Protein AF-0000000075211374 (afdb_homodimer)

Sequence (330 aa):
MKLTTLCYLRYEDDVLMLFRDKKENDVNHGKWIGIGGKFLPDESPDECALREIQEETGLVAETLIYRGVVTFCYDEAPAEYMHVYSGTVKTRTVTACDEGTLRWVPEEEVPDLALWPGDRLFLPLALDEEAPAFSMKLVYQNDLLVQAALNGQPLKISAVQGLFAMKLTTLCYLRYEDDVLMLFRDKKENDVNHGKWIGIGGKFLPDESPDECALREIQEETGLVAETLIYRGVVTFCYDEAPAEYMHVYSGTVKTRTVTACDEGTLRWVPEEEVPDLALWPGDRLFLPLALDEEAPAFSMKLVYQNDLLVQAALNGQPLKISAVQGLFA

Secondary structure (DSSP, 8-state):
-EEEEEEEEEETTEEEEEE--S-TT-TTTT-EE-EEEEPPTT--HHHHHHHHHHHHH---EEEEEEEEEEEEEETTSPPEEEEEEEEEES------BTTBEEEEEEGGGGGGSS--TTHHHHHHHHH-TTSPPEEEEEEEETTEEEEEEETTEEE-SHHHHGGG-/-EEEEEEEEEETTEEEEEE--S-TT-TTTT-EE-EEEEPPTT--HHHHHHHHHHHHH---EEEEEEEEEEEEEETTSPPEEEEEEEEEES------BTTBEEEEEEGGGGGGSS--TTHHHHHHHHH-TTSPPEEEEEEEETTEEEEEEETTEEE-SHHHHGGG-

Nearest PDB structures (foldseek):
  6gls-assembly2_B  TM=8.247E-01  e=8.709E-13  Homo sapiens
  6glp-assembly1_A  TM=8.348E-01  e=1.183E-12  Homo sapiens
  2b06-assembly1_A-2  TM=7.970E-01  e=1.684E-10  Streptococcus pneumoniae
  1vcd-assembly1_A  TM=8.567E-01  e=1.995E-08  Thermus thermophilus HB8
  1soi-assembly1_A-2  TM=7.433E-01  e=1.281E-06  Deinococcus radiodurans

Radius of gyration: 20.28 Å; Cα contacts (8 Å, |Δi|>4): 778; chains: 2; bounding box: 48×56×47 Å

Foldseek 3Di:
DFEKEFEWEDDDQWTKWFAQDQDDPDPQHRFIGGFMTTDDPPDDNVRRRQVRCCQFWVFGFPDKDFQEWEFEAEAPDDTYIYTYIYTYGDDDHTDHGNRGDMDIGRLVCNLVTRHQLVCNVCVVSRVDPPHHHWYKYFHDYPSDTDWIAIRNHTDDCVVSVVVVD/DFEKEFEWEDDDQWTKWFAQDQDDPDPQHRFIGGFMTTDDPPDDNVRRRQVRCCQFWVFGFPDKDFQEWEFEAEAPDDTYIYTYIYTYTDDDHTDHGNRGDMDIGRLVCNLVTRHQLVCNVCVVSRVDPPHHHWYKYFHDYPSDTDWIAIRNHTDDCVVSVVVVD

Structure (mmCIF, N/CA/C/O backbone):
data_AF-0000000075211374-model_v1
#
loop_
_entity.id
_entity.type
_entity.pdbx_description
1 polymer '8-oxo-dGTP diphosphatase'
#
loop_
_atom_site.group_PD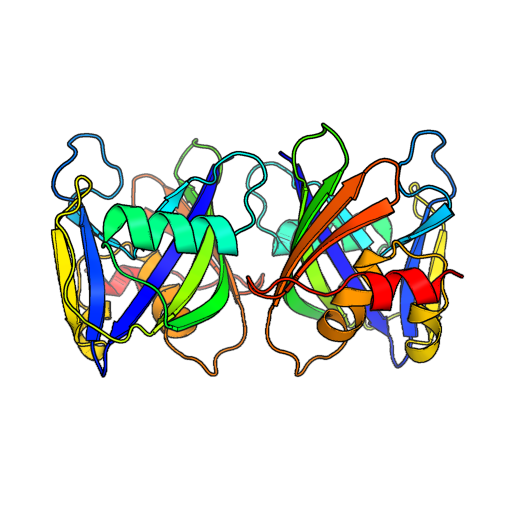B
_atom_site.id
_atom_site.type_symbol
_atom_site.label_atom_id
_atom_site.label_alt_id
_atom_site.label_comp_id
_atom_site.label_asym_id
_atom_site.label_entity_id
_atom_site.label_seq_id
_atom_site.pdbx_PDB_ins_code
_atom_site.Cartn_x
_atom_site.Cartn_y
_atom_site.Cartn_z
_atom_site.occupancy
_atom_site.B_iso_or_equiv
_atom_site.auth_seq_id
_atom_site.auth_comp_id
_atom_site.auth_asym_id
_atom_site.auth_atom_id
_atom_site.pdbx_PDB_model_num
ATOM 1 N N . MET A 1 1 ? -7.129 7.57 -11.406 1 86.38 1 MET A N 1
ATOM 2 C CA . MET A 1 1 ? -6.477 7 -10.234 1 86.38 1 MET A CA 1
ATOM 3 C C . MET A 1 1 ? -5.277 7.84 -9.812 1 86.38 1 MET A C 1
ATOM 5 O O . MET A 1 1 ? -4.539 8.344 -10.656 1 86.38 1 MET A O 1
ATOM 9 N N . LYS A 1 2 ? -5.133 8.125 -8.508 1 94.69 2 LYS A N 1
ATOM 10 C CA . LYS A 1 2 ? -4.043 8.914 -7.949 1 94.69 2 LYS A CA 1
ATOM 11 C C . LYS A 1 2 ? -3.307 8.141 -6.859 1 94.69 2 LYS A C 1
ATOM 13 O O . LYS A 1 2 ? -3.934 7.449 -6.051 1 94.69 2 LYS A O 1
ATOM 18 N N . LEU A 1 3 ? -1.986 8.242 -6.895 1 98.19 3 LEU A N 1
ATOM 19 C CA . LEU A 1 3 ? -1.146 7.723 -5.82 1 98.19 3 LEU A CA 1
ATOM 20 C C . LEU A 1 3 ? -0.567 8.859 -4.988 1 98.19 3 LEU A C 1
ATOM 22 O O . LEU A 1 3 ? 0.001 9.812 -5.535 1 98.19 3 LEU A O 1
ATOM 26 N N . THR A 1 4 ? -0.721 8.766 -3.705 1 98.62 4 THR A N 1
ATOM 27 C CA . THR A 1 4 ? -0.249 9.812 -2.812 1 98.62 4 THR A CA 1
ATOM 28 C C . THR A 1 4 ? 0.37 9.219 -1.552 1 98.62 4 THR A C 1
ATOM 30 O O . THR A 1 4 ? 0.277 8.008 -1.319 1 98.62 4 THR A O 1
ATOM 33 N N . THR A 1 5 ? 1.075 10.039 -0.846 1 98.81 5 THR A N 1
ATOM 34 C CA . THR A 1 5 ? 1.553 9.688 0.487 1 98.81 5 THR A CA 1
ATOM 35 C C . THR A 1 5 ? 1.017 10.664 1.529 1 98.81 5 THR A C 1
ATOM 37 O O . THR A 1 5 ? 0.669 11.797 1.201 1 98.81 5 THR A O 1
ATOM 40 N N . LEU A 1 6 ? 0.868 10.211 2.668 1 98.69 6 LEU A N 1
ATOM 41 C CA . LEU A 1 6 ? 0.539 10.984 3.859 1 98.69 6 LEU A CA 1
ATOM 42 C C . LEU A 1 6 ? 1.396 10.555 5.043 1 98.69 6 LEU A C 1
ATOM 44 O O . LEU A 1 6 ? 1.427 9.375 5.395 1 98.69 6 LEU A O 1
ATOM 48 N N . CYS A 1 7 ? 2.084 11.469 5.641 1 98.62 7 CYS A N 1
ATOM 49 C CA . CYS A 1 7 ? 3.012 11.148 6.723 1 98.62 7 CYS A CA 1
ATOM 50 C C . CYS A 1 7 ? 2.682 11.945 7.977 1 98.62 7 CYS A C 1
ATOM 52 O O . CYS A 1 7 ? 2.443 13.156 7.91 1 98.62 7 CYS A O 1
ATOM 54 N N . TYR A 1 8 ? 2.67 11.32 9.07 1 98.56 8 TYR A N 1
ATOM 55 C CA . TYR A 1 8 ? 2.52 11.945 10.375 1 98.56 8 TYR A CA 1
ATOM 56 C C . TYR A 1 8 ? 3.834 11.93 11.141 1 98.56 8 TYR A C 1
ATOM 58 O O . TYR A 1 8 ? 4.223 10.898 11.695 1 98.56 8 TYR A O 1
ATOM 66 N N . LEU A 1 9 ? 4.543 13.062 11.211 1 98.5 9 LEU A N 1
ATOM 67 C CA . LEU A 1 9 ? 5.855 13.195 11.828 1 98.5 9 LEU A CA 1
ATOM 68 C C . LEU A 1 9 ? 5.73 13.562 13.305 1 98.5 9 LEU A C 1
ATOM 70 O O . LEU A 1 9 ? 4.949 14.453 13.664 1 98.5 9 LEU A O 1
ATOM 74 N N . ARG A 1 10 ? 6.504 12.938 14.047 1 98.31 10 ARG A N 1
ATOM 75 C CA . ARG A 1 10 ? 6.465 13.148 15.492 1 98.31 10 ARG A CA 1
ATOM 76 C C . ARG A 1 10 ? 7.762 13.789 15.984 1 98.31 10 ARG A C 1
ATOM 78 O O . ARG A 1 10 ? 8.852 13.422 15.539 1 98.31 10 ARG A O 1
ATOM 85 N N . TYR A 1 11 ? 7.691 14.727 16.812 1 98.06 11 TYR A N 1
ATOM 86 C CA . TYR A 1 11 ? 8.734 15.281 17.672 1 98.06 11 TYR A CA 1
ATOM 87 C C . TYR A 1 11 ? 8.289 15.297 19.125 1 98.06 11 TYR A C 1
ATOM 89 O O . TYR A 1 11 ? 7.383 16.047 19.5 1 98.06 11 TYR A O 1
ATOM 97 N N . GLU A 1 12 ? 8.953 14.367 19.922 1 95.56 12 GLU A N 1
ATOM 98 C CA . GLU A 1 12 ? 8.5 14.164 21.297 1 95.56 12 GLU A CA 1
ATOM 99 C C . GLU A 1 12 ? 7.039 13.727 21.328 1 95.56 12 GLU A C 1
ATOM 101 O O . GLU A 1 12 ? 6.68 12.688 20.766 1 95.56 12 GLU A O 1
ATOM 106 N N . ASP A 1 13 ? 6.137 14.531 21.891 1 96.25 13 ASP A N 1
ATOM 107 C CA . ASP A 1 13 ? 4.75 14.102 22.016 1 96.25 13 ASP A CA 1
ATOM 108 C C . ASP A 1 13 ? 3.846 14.852 21.047 1 96.25 13 ASP A C 1
ATOM 110 O O . ASP A 1 13 ? 2.619 14.758 21.141 1 96.25 13 ASP A O 1
ATOM 114 N N . ASP A 1 14 ? 4.457 15.531 20.125 1 98.5 14 ASP A N 1
ATOM 115 C CA . ASP A 1 14 ? 3.68 16.328 19.172 1 98.5 14 ASP A CA 1
ATOM 116 C C . ASP A 1 14 ? 3.725 15.711 17.781 1 98.5 14 ASP A C 1
ATOM 118 O O . ASP A 1 14 ? 4.719 15.086 17.406 1 98.5 14 ASP A O 1
ATOM 122 N N . VAL A 1 15 ? 2.678 15.891 17.031 1 98.62 15 VAL A N 1
ATOM 123 C CA . VAL A 1 15 ? 2.566 15.453 15.648 1 98.62 15 VAL A CA 1
ATOM 124 C C . VAL A 1 15 ? 2.447 16.672 14.734 1 98.62 15 VAL A C 1
ATOM 126 O O . VAL A 1 15 ? 1.711 17.609 15.031 1 98.62 15 VAL A O 1
ATOM 129 N N . LEU A 1 16 ? 3.201 16.672 13.656 1 98.75 16 LEU A N 1
ATOM 130 C CA . LEU A 1 16 ? 3.135 17.766 12.703 1 98.75 16 LEU A CA 1
ATOM 131 C C . LEU A 1 16 ? 1.903 17.641 11.812 1 98.75 16 LEU A C 1
ATOM 133 O O . LEU A 1 16 ? 1.707 16.609 11.156 1 98.75 16 LEU A O 1
ATOM 137 N N . MET A 1 17 ? 1.046 18.641 11.812 1 98.56 17 MET A N 1
ATOM 138 C CA . MET A 1 17 ? -0.164 18.688 11 1 98.56 17 MET A CA 1
ATOM 139 C C . MET A 1 17 ? -0.145 19.891 10.055 1 98.56 17 MET A C 1
ATOM 141 O O . MET A 1 17 ? 0.485 20.906 10.352 1 98.56 17 MET A O 1
ATOM 145 N N . LEU A 1 18 ? -0.771 19.734 8.938 1 98.44 18 LEU A N 1
ATOM 146 C CA . LEU A 1 18 ? -0.893 20.781 7.922 1 98.44 18 LEU A CA 1
ATOM 147 C C . LEU A 1 18 ? -2.34 21.234 7.785 1 98.44 18 LEU A C 1
ATOM 149 O O . LEU A 1 18 ? -3.209 20.453 7.395 1 98.44 18 LEU A O 1
ATOM 153 N N . PHE A 1 19 ? -2.605 22.438 8.164 1 97.69 19 PHE A N 1
ATOM 154 C CA . PHE A 1 19 ? -3.924 23.031 7.957 1 97.69 19 PHE A CA 1
ATOM 155 C C . PHE A 1 19 ? -4.051 23.578 6.543 1 97.69 19 PHE A C 1
ATOM 157 O O . PHE A 1 19 ? -3.258 24.422 6.129 1 97.69 19 PHE A O 1
ATOM 164 N N . ARG A 1 20 ? -5.016 23.062 5.789 1 96.5 20 ARG A N 1
ATOM 165 C CA . ARG A 1 20 ? -5.203 23.484 4.406 1 96.5 20 ARG A CA 1
ATOM 166 C C . ARG A 1 20 ? -6.07 24.734 4.328 1 96.5 20 ARG A C 1
ATOM 168 O O . ARG A 1 20 ? -7.301 24.656 4.312 1 96.5 20 ARG A O 1
ATOM 175 N N . ASP A 1 21 ? -5.422 25.938 4.195 1 94.69 21 ASP A N 1
ATOM 176 C CA . ASP A 1 21 ? -6.125 27.219 4.281 1 94.69 21 ASP A CA 1
ATOM 177 C C . ASP A 1 21 ? -5.688 28.156 3.168 1 94.69 21 ASP A C 1
ATOM 179 O O . ASP A 1 21 ? -6.141 29.297 3.105 1 94.69 21 ASP A O 1
ATOM 183 N N . LYS A 1 22 ? -4.906 27.766 2.277 1 91 22 LYS A N 1
ATOM 184 C CA . LYS A 1 22 ? -4.316 28.734 1.36 1 91 22 LYS A CA 1
ATOM 185 C C . LYS A 1 22 ? -4.91 28.594 -0.04 1 91 22 LYS A C 1
ATOM 187 O O . LYS A 1 22 ? -5.074 29.594 -0.75 1 91 22 LYS A O 1
ATOM 192 N N . LYS A 1 23 ? -5.277 27.422 -0.44 1 87.25 23 LYS A N 1
ATOM 193 C CA . LYS A 1 23 ? -5.785 27.203 -1.792 1 87.25 23 LYS A CA 1
ATOM 194 C C . LYS A 1 23 ? -7.312 27.172 -1.804 1 87.25 23 LYS A C 1
ATOM 196 O O . LYS A 1 23 ? -7.926 26.469 -0.992 1 87.25 23 LYS A O 1
ATOM 201 N N . GLU A 1 24 ? -7.984 27.859 -2.729 1 82.31 24 GLU A N 1
ATOM 202 C CA . GLU A 1 24 ? -9.438 28 -2.768 1 82.31 24 GLU A CA 1
ATOM 203 C C . GLU A 1 24 ? -10.102 26.734 -3.299 1 82.31 24 GLU A C 1
ATOM 205 O O . GLU A 1 24 ? -11.172 26.344 -2.83 1 82.31 24 GLU A O 1
ATOM 210 N N . ASN A 1 25 ? -9.555 26.078 -4.223 1 85.06 25 ASN A N 1
ATOM 211 C CA . ASN A 1 25 ? -10.164 24.906 -4.816 1 85.06 25 ASN A CA 1
ATOM 212 C C . ASN A 1 25 ? -9.523 23.609 -4.301 1 85.06 25 ASN A C 1
ATOM 214 O O . ASN A 1 25 ? -9.344 22.656 -5.059 1 85.06 25 ASN A O 1
ATOM 218 N N . ASP A 1 26 ? -9.422 23.672 -2.992 1 86.94 26 ASP A N 1
ATOM 219 C CA . ASP A 1 26 ? -8.797 22.547 -2.314 1 86.94 26 ASP A CA 1
ATOM 220 C C . ASP A 1 26 ? -9.836 21.703 -1.589 1 86.94 26 ASP A C 1
ATOM 222 O O . ASP A 1 26 ? -10.508 22.172 -0.677 1 86.94 26 ASP A O 1
ATOM 226 N N . VAL A 1 27 ? -9.953 20.469 -1.943 1 85.88 27 VAL A N 1
ATOM 227 C CA . VAL A 1 27 ? -10.891 19.547 -1.314 1 85.88 27 VAL A CA 1
ATOM 228 C C . VAL A 1 27 ? -10.609 19.469 0.184 1 85.88 27 VAL A C 1
ATOM 230 O O . VAL A 1 27 ? -11.523 19.234 0.981 1 85.88 27 VAL A O 1
ATOM 233 N N . 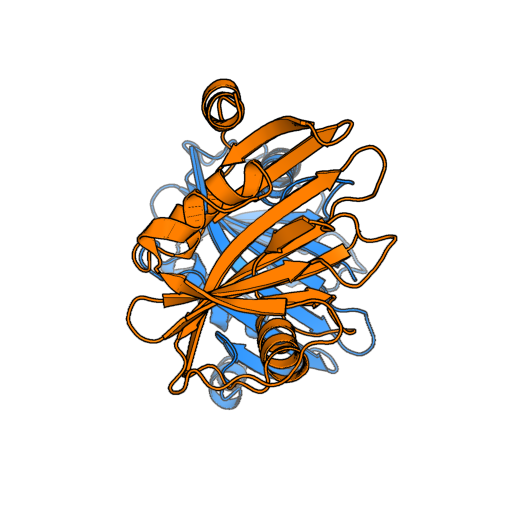ASN A 1 28 ? -9.391 19.766 0.587 1 91.19 28 ASN A N 1
ATOM 234 C CA . ASN A 1 28 ? -8.961 19.656 1.978 1 91.19 28 ASN A CA 1
ATOM 235 C C . ASN A 1 28 ? -9.055 21 2.697 1 91.19 28 ASN A C 1
ATOM 237 O O . ASN A 1 28 ? -8.641 21.125 3.852 1 91.19 28 ASN A O 1
ATOM 241 N N . HIS A 1 29 ? -9.641 22 1.966 1 92.81 29 HIS A N 1
ATOM 242 C CA . HIS A 1 29 ? -9.695 23.312 2.574 1 92.81 29 HIS A CA 1
ATOM 243 C C . HIS A 1 29 ? -10.406 23.266 3.922 1 92.81 29 HIS A C 1
ATOM 245 O O . HIS A 1 29 ? -11.484 22.672 4.043 1 92.81 29 HIS A O 1
ATOM 251 N N . GLY A 1 30 ? -9.75 23.828 4.918 1 94.25 30 GLY A N 1
ATOM 252 C CA . GLY A 1 30 ? -10.328 23.906 6.254 1 94.25 30 GLY A CA 1
ATOM 253 C C . GLY A 1 30 ? -10.109 22.656 7.074 1 94.25 30 GLY A C 1
ATOM 254 O O . GLY A 1 30 ? -10.664 22.516 8.172 1 94.25 30 GLY A O 1
ATOM 255 N N . LYS A 1 31 ? -9.344 21.766 6.594 1 95.62 31 LYS A N 1
ATOM 256 C CA . LYS A 1 31 ? -9.07 20.531 7.316 1 95.62 31 LYS A CA 1
ATOM 257 C C . LYS A 1 31 ? -7.582 20.391 7.617 1 95.62 31 LYS A C 1
ATOM 259 O O . LYS A 1 31 ? -6.746 20.969 6.93 1 95.62 31 LYS A O 1
ATOM 264 N N . TRP A 1 32 ? -7.348 19.672 8.688 1 97.56 32 TRP A N 1
ATOM 265 C CA . TRP A 1 32 ? -5.992 19.266 9.031 1 97.56 32 TRP A CA 1
ATOM 266 C C . TRP A 1 32 ? -5.66 17.906 8.438 1 97.56 32 TRP A C 1
ATOM 268 O O . TRP A 1 32 ? -6.441 16.969 8.555 1 97.56 32 TRP A O 1
ATOM 278 N N . ILE A 1 33 ? -4.547 17.828 7.816 1 97.5 33 ILE A N 1
ATOM 279 C CA . ILE A 1 33 ? -4.09 16.562 7.266 1 97.5 33 ILE A CA 1
ATOM 280 C C . ILE A 1 33 ? -2.609 16.359 7.594 1 97.5 33 ILE A C 1
ATOM 282 O O . ILE A 1 33 ? -1.964 17.266 8.141 1 97.5 33 ILE A O 1
ATOM 286 N N . GLY A 1 34 ? -2.1 15.172 7.305 1 98.12 34 GLY A N 1
ATOM 287 C CA . GLY A 1 34 ? -0.668 14.93 7.41 1 98.12 34 GLY A CA 1
ATOM 288 C C . GLY A 1 34 ? 0.125 15.555 6.281 1 98.12 34 GLY A C 1
ATOM 289 O O . GLY A 1 34 ? -0.436 16.25 5.43 1 98.12 34 GLY A O 1
ATOM 290 N N . ILE A 1 35 ? 1.426 15.344 6.324 1 98.38 35 ILE A N 1
ATOM 291 C CA . ILE A 1 35 ? 2.33 15.836 5.293 1 98.38 35 ILE A CA 1
ATOM 292 C C . ILE A 1 35 ? 2.367 14.859 4.125 1 98.38 35 ILE A C 1
ATOM 294 O O . ILE A 1 35 ? 2.512 13.648 4.324 1 98.38 35 ILE A O 1
ATOM 298 N N . GLY A 1 36 ? 2.223 15.297 3.023 1 97.94 36 GLY A N 1
ATOM 299 C CA . GLY A 1 36 ? 2.297 14.367 1.907 1 97.94 36 GLY A CA 1
ATOM 300 C C . GLY A 1 36 ? 1.926 15 0.579 1 97.94 36 GLY A C 1
ATOM 301 O O . GLY A 1 36 ? 1.85 16.219 0.468 1 97.94 36 GLY A O 1
ATOM 302 N N . GLY A 1 37 ? 1.803 14.195 -0.452 1 97.44 37 GLY A N 1
ATOM 303 C CA . GLY A 1 37 ? 1.511 14.664 -1.797 1 97.44 37 GLY A CA 1
ATOM 304 C C . GLY A 1 37 ? 1.497 13.555 -2.828 1 97.44 37 GLY A C 1
ATOM 305 O O . GLY A 1 37 ? 1.37 12.383 -2.48 1 97.44 37 GLY A O 1
ATOM 306 N N . LYS A 1 38 ? 1.584 13.992 -4.078 1 97.81 38 LYS A N 1
ATOM 307 C CA . LYS A 1 38 ? 1.428 13.062 -5.195 1 97.81 38 LYS A CA 1
ATOM 308 C C . LYS A 1 38 ? 2.77 12.461 -5.602 1 97.81 38 LYS A C 1
ATOM 310 O O . LYS A 1 38 ? 3.811 13.109 -5.48 1 97.81 38 LYS A O 1
ATOM 315 N N . PHE A 1 39 ? 2.658 11.211 -6.133 1 98.5 39 PHE A N 1
ATOM 316 C CA . PHE A 1 39 ? 3.834 10.531 -6.668 1 98.5 39 PHE A CA 1
ATOM 317 C C . PHE A 1 39 ? 4.371 11.273 -7.891 1 98.5 39 PHE A C 1
ATOM 319 O O . PHE A 1 39 ? 3.596 11.742 -8.727 1 98.5 39 PHE A O 1
ATOM 326 N N . LEU A 1 40 ? 5.699 11.391 -8.023 1 97.75 40 LEU A N 1
ATOM 327 C CA . LEU A 1 40 ? 6.34 11.57 -9.32 1 97.75 40 LEU A CA 1
ATOM 328 C C . LEU A 1 40 ? 6.5 10.227 -10.039 1 97.75 40 LEU A C 1
ATOM 330 O O . LEU A 1 40 ? 6.367 9.172 -9.422 1 97.75 40 LEU A O 1
ATOM 334 N N . PRO A 1 41 ? 6.746 10.273 -11.289 1 96.56 41 PRO A N 1
ATOM 335 C CA . PRO A 1 41 ? 6.871 9.016 -12.031 1 96.56 41 PRO A CA 1
ATOM 336 C C . PRO A 1 41 ? 7.914 8.078 -11.438 1 96.56 41 PRO A C 1
ATOM 338 O O . PRO A 1 41 ? 9.039 8.492 -11.164 1 96.56 41 PRO A O 1
ATOM 341 N N . ASP A 1 42 ? 7.551 6.812 -11.078 1 96.38 42 ASP A N 1
ATOM 342 C CA . ASP A 1 42 ? 8.383 5.672 -10.711 1 96.38 42 ASP A CA 1
ATOM 343 C C . ASP A 1 42 ? 8.938 5.824 -9.297 1 96.38 42 ASP A C 1
ATOM 345 O O . ASP A 1 42 ? 9.844 5.09 -8.898 1 96.38 42 ASP A O 1
ATOM 349 N N . GLU A 1 43 ? 8.414 6.762 -8.531 1 98.12 43 GLU A N 1
ATOM 350 C CA . GLU A 1 43 ? 8.758 6.879 -7.117 1 98.12 43 GLU A CA 1
ATOM 351 C C . GLU A 1 43 ? 8.141 5.746 -6.305 1 98.12 43 GLU A C 1
ATOM 353 O O . GLU A 1 43 ? 6.992 5.355 -6.539 1 98.12 43 GLU A O 1
ATOM 358 N N . SER A 1 44 ? 8.945 5.227 -5.438 1 98.69 44 SER A N 1
ATOM 359 C CA . SER A 1 44 ? 8.336 4.418 -4.387 1 98.69 44 SER A CA 1
ATOM 360 C C . SER A 1 44 ? 7.602 5.293 -3.373 1 98.69 44 SER A C 1
ATOM 362 O O . SER A 1 44 ? 7.836 6.5 -3.303 1 98.69 44 SER A O 1
ATOM 364 N N . PRO A 1 45 ? 6.691 4.699 -2.635 1 98.88 45 PRO A N 1
ATOM 365 C CA . PRO A 1 45 ? 6.055 5.488 -1.577 1 98.88 45 PRO A CA 1
ATOM 366 C C . PRO A 1 45 ? 7.07 6.133 -0.634 1 98.88 45 PRO A C 1
ATOM 368 O O . PRO A 1 45 ? 6.883 7.277 -0.211 1 98.88 45 PRO A O 1
ATOM 371 N N . ASP A 1 46 ? 8.133 5.434 -0.332 1 98.75 46 ASP A N 1
ATOM 372 C CA . ASP A 1 46 ? 9.172 5.984 0.526 1 98.75 46 ASP A CA 1
ATOM 373 C C . ASP A 1 46 ? 9.781 7.246 -0.083 1 98.75 46 ASP A C 1
ATOM 375 O O . ASP A 1 46 ? 9.898 8.273 0.591 1 98.75 46 ASP A O 1
ATOM 379 N N . GLU A 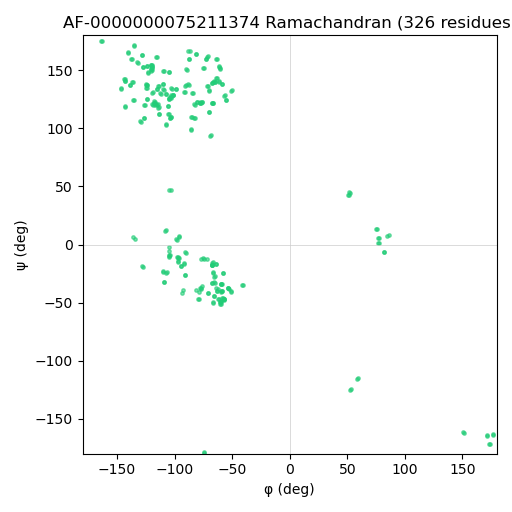1 47 ? 10.172 7.117 -1.322 1 98.69 47 GLU A N 1
ATOM 380 C CA . GLU A 1 47 ? 10.781 8.242 -2.025 1 98.69 47 GLU A CA 1
ATOM 381 C C . GLU A 1 47 ? 9.844 9.445 -2.062 1 98.69 47 GLU A C 1
ATOM 383 O O . GLU A 1 47 ? 10.266 10.578 -1.822 1 98.69 47 GLU A O 1
ATOM 388 N N . CYS A 1 48 ? 8.633 9.18 -2.389 1 98.81 48 CYS A N 1
ATOM 389 C CA . CYS A 1 48 ? 7.633 10.234 -2.436 1 98.81 48 CYS A CA 1
ATOM 390 C C . CYS A 1 48 ? 7.461 10.891 -1.069 1 98.81 48 CYS A C 1
ATOM 392 O O . CYS A 1 48 ? 7.48 12.117 -0.954 1 98.81 48 CYS A O 1
ATOM 394 N N . ALA A 1 49 ? 7.285 10.062 -0.015 1 98.81 49 ALA A N 1
ATOM 395 C CA . ALA A 1 49 ? 7.09 10.57 1.34 1 98.81 49 ALA A CA 1
ATOM 396 C C . ALA A 1 49 ? 8.258 11.453 1.765 1 98.81 49 ALA A C 1
ATOM 398 O O . ALA A 1 49 ? 8.055 12.57 2.25 1 98.81 49 ALA A O 1
ATOM 399 N N . LEU A 1 50 ? 9.406 10.953 1.52 1 98.56 50 LEU A N 1
ATOM 400 C CA . LEU A 1 50 ? 10.602 11.688 1.931 1 98.56 50 LEU A CA 1
ATOM 401 C C . LEU A 1 50 ? 10.727 13 1.162 1 98.56 50 LEU A C 1
ATOM 403 O O . LEU A 1 50 ? 11.062 14.039 1.742 1 98.56 50 LEU A O 1
ATOM 407 N N . ARG A 1 51 ? 10.508 12.953 -0.126 1 98.38 51 ARG A N 1
ATOM 408 C CA . ARG A 1 51 ? 10.57 14.172 -0.931 1 98.38 51 ARG A CA 1
ATOM 409 C C . ARG A 1 51 ? 9.547 15.195 -0.453 1 98.38 51 ARG A C 1
ATOM 411 O O . ARG A 1 51 ? 9.883 16.359 -0.246 1 98.38 51 ARG A O 1
ATOM 418 N N . GLU A 1 52 ? 8.297 14.773 -0.268 1 98.38 52 GLU A N 1
ATOM 419 C CA . GLU A 1 52 ? 7.223 15.672 0.139 1 98.38 52 GLU A CA 1
ATOM 420 C C . GLU A 1 52 ? 7.492 16.266 1.521 1 98.38 52 GLU A C 1
ATOM 422 O O . GLU A 1 52 ? 7.176 17.422 1.774 1 98.38 52 GLU A O 1
ATOM 427 N N . ILE A 1 53 ? 8.016 15.461 2.453 1 98.44 53 ILE A N 1
ATOM 428 C CA . ILE A 1 53 ? 8.367 15.945 3.781 1 98.44 53 ILE A CA 1
ATOM 429 C C . ILE A 1 53 ? 9.367 17.094 3.658 1 98.44 53 ILE A C 1
ATOM 431 O O . ILE A 1 53 ? 9.164 18.172 4.238 1 98.44 53 ILE A O 1
ATOM 435 N N . GLN A 1 54 ? 10.352 16.828 2.84 1 97.94 54 GLN A N 1
ATOM 436 C CA . GLN A 1 54 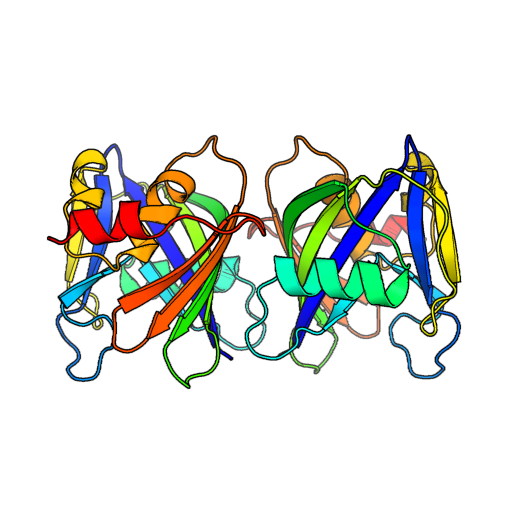? 11.367 17.859 2.668 1 97.94 54 GLN A CA 1
ATOM 437 C C . GLN A 1 54 ? 10.797 19.094 1.975 1 97.94 54 GLN A C 1
ATOM 439 O O . GLN A 1 54 ? 11.016 20.219 2.42 1 97.94 54 GLN A O 1
ATOM 444 N N . GLU A 1 55 ? 10.125 18.953 0.898 1 97.88 55 GLU A N 1
ATOM 445 C CA . GLU A 1 55 ? 9.57 20.047 0.109 1 97.88 55 GLU A CA 1
ATOM 446 C C . GLU A 1 55 ? 8.609 20.891 0.937 1 97.88 55 GLU A C 1
ATOM 448 O O . GLU A 1 55 ? 8.609 22.125 0.838 1 97.88 55 GLU A O 1
ATOM 453 N N . GLU A 1 56 ? 7.785 20.234 1.774 1 97.69 56 GLU A N 1
ATOM 454 C CA . GLU A 1 56 ? 6.691 20.938 2.439 1 97.69 56 GLU A CA 1
ATOM 455 C C . GLU A 1 56 ? 7.129 21.484 3.793 1 97.69 56 GLU A C 1
ATOM 457 O O . GLU A 1 56 ? 6.547 22.438 4.297 1 97.69 56 GLU A O 1
ATOM 462 N N . THR A 1 57 ? 8.133 20.859 4.422 1 98.25 57 THR A N 1
ATOM 463 C CA . THR A 1 57 ? 8.383 21.203 5.816 1 98.25 57 THR A CA 1
ATOM 464 C C . THR A 1 57 ? 9.844 21.578 6.031 1 98.25 57 THR A C 1
ATOM 466 O O . THR A 1 57 ? 10.203 22.156 7.059 1 98.25 57 THR A O 1
ATOM 469 N N . GLY A 1 58 ? 10.742 21.172 5.09 1 98.12 58 GLY A N 1
ATOM 470 C CA . GLY A 1 58 ? 12.172 21.359 5.266 1 98.12 58 GLY A CA 1
ATOM 471 C C . GLY A 1 58 ? 12.789 20.344 6.203 1 98.12 58 GLY A C 1
ATOM 472 O O . GLY A 1 58 ? 14 20.344 6.422 1 98.12 58 GLY A O 1
ATOM 473 N N . LEU A 1 59 ? 12.062 19.438 6.719 1 98.31 59 LEU A N 1
ATOM 474 C CA . LEU A 1 59 ? 12.547 18.453 7.695 1 98.31 59 LEU A CA 1
ATOM 475 C C . LEU A 1 59 ? 13.125 17.234 6.996 1 98.31 59 LEU A C 1
ATOM 477 O O . LEU A 1 59 ? 12.828 16.984 5.828 1 98.31 59 LEU A O 1
ATOM 481 N N . VAL A 1 60 ? 13.938 16.562 7.789 1 97.31 60 VAL A N 1
ATOM 482 C CA . VAL A 1 60 ? 14.43 15.242 7.422 1 97.31 60 VAL A CA 1
ATOM 483 C C . VAL A 1 60 ? 13.945 14.211 8.438 1 97.31 60 VAL A C 1
ATOM 485 O O . VAL A 1 60 ? 14.188 14.352 9.633 1 97.31 60 VAL A O 1
ATOM 488 N N . ALA A 1 61 ? 13.289 13.242 7.941 1 97.56 61 ALA A N 1
ATOM 489 C CA . ALA A 1 61 ? 12.797 12.203 8.852 1 97.56 61 ALA A CA 1
ATOM 490 C C . ALA A 1 61 ? 13.945 11.359 9.391 1 97.56 61 ALA A C 1
ATOM 492 O O . ALA A 1 61 ? 14.82 10.938 8.633 1 97.56 61 ALA A O 1
ATOM 493 N N . GLU A 1 62 ? 13.945 11.164 10.68 1 97 62 GLU A N 1
ATOM 494 C CA . GLU A 1 62 ? 14.875 10.234 11.312 1 97 62 GLU A CA 1
ATOM 495 C C . GLU A 1 62 ? 14.414 8.789 11.148 1 97 62 GLU A C 1
ATOM 497 O O . GLU A 1 62 ? 15.227 7.895 10.906 1 97 62 GLU A O 1
ATOM 502 N N . THR A 1 63 ? 13.219 8.57 11.398 1 96.69 63 THR A N 1
ATOM 503 C CA . THR A 1 63 ? 12.562 7.289 11.141 1 96.69 63 THR A CA 1
ATOM 504 C C . THR A 1 63 ? 11.344 7.473 10.234 1 96.69 63 THR A C 1
ATOM 506 O O . THR A 1 63 ? 10.75 8.547 10.203 1 96.69 63 THR A O 1
ATOM 509 N N . LEU A 1 64 ? 11.055 6.539 9.461 1 97.25 64 LEU A N 1
ATOM 510 C CA . LEU A 1 64 ? 9.875 6.477 8.602 1 97.25 64 LEU A CA 1
ATOM 511 C C . LEU A 1 64 ? 9.344 5.047 8.523 1 97.25 64 LEU A C 1
ATOM 513 O 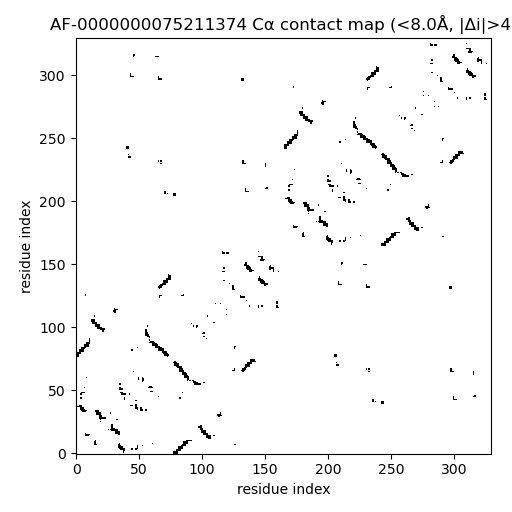O . LEU A 1 64 ? 10.055 4.141 8.086 1 97.25 64 LEU A O 1
ATOM 517 N N . ILE A 1 65 ? 8.148 4.863 8.961 1 96.75 65 ILE A N 1
ATOM 518 C CA . ILE A 1 65 ? 7.551 3.533 9.023 1 96.75 65 ILE A CA 1
ATOM 519 C C . ILE A 1 65 ? 6.328 3.473 8.117 1 96.75 65 ILE A C 1
ATOM 521 O O . ILE A 1 65 ? 5.43 4.312 8.211 1 96.75 65 ILE A O 1
ATOM 525 N N . TYR A 1 66 ? 6.324 2.586 7.191 1 98 66 TYR A N 1
ATOM 526 C CA . TYR A 1 66 ? 5.156 2.33 6.359 1 98 66 TYR A CA 1
ATOM 527 C C . TYR A 1 66 ? 4.02 1.731 7.18 1 98 66 TYR A C 1
ATOM 529 O O . TYR A 1 66 ? 4.156 0.638 7.73 1 98 66 TYR A O 1
ATOM 537 N N . ARG A 1 67 ? 2.836 2.377 7.227 1 97.81 67 ARG A N 1
ATOM 538 C CA . ARG A 1 67 ? 1.764 1.974 8.125 1 97.81 67 ARG A CA 1
ATOM 539 C C . ARG A 1 67 ? 0.629 1.298 7.367 1 97.81 67 ARG A C 1
ATOM 541 O O . ARG A 1 67 ? -0.189 0.591 7.957 1 97.81 67 ARG A O 1
ATOM 548 N N . GLY A 1 68 ? 0.519 1.593 6.105 1 98 68 GLY A N 1
ATOM 549 C CA . GLY A 1 68 ? -0.557 0.976 5.348 1 98 68 GLY A CA 1
ATOM 550 C C . GLY A 1 68 ? -1.042 1.834 4.191 1 98 68 GLY A C 1
ATOM 551 O O . GLY A 1 68 ? -0.312 2.701 3.707 1 98 68 GLY A O 1
ATOM 552 N N . VAL A 1 69 ? -2.275 1.515 3.688 1 98.81 69 VAL A N 1
ATOM 553 C CA . VAL A 1 69 ? -2.816 2.201 2.52 1 98.81 69 VAL A CA 1
ATOM 554 C C . VAL A 1 69 ? -4.289 2.533 2.752 1 98.81 69 VAL A C 1
ATOM 556 O O . VAL A 1 69 ? -5.02 1.747 3.357 1 98.81 69 VAL A O 1
ATOM 559 N N . VAL A 1 70 ? -4.684 3.707 2.328 1 98.69 70 VAL A N 1
ATOM 560 C CA . VAL A 1 70 ? -6.074 4.145 2.348 1 98.69 70 VAL A CA 1
ATOM 561 C C . VAL A 1 70 ? -6.582 4.316 0.918 1 98.69 70 VAL A C 1
ATOM 563 O O . VAL A 1 70 ? -6.004 5.074 0.135 1 98.69 70 VAL A O 1
ATOM 566 N N . THR A 1 71 ? -7.566 3.57 0.558 1 98.69 71 THR A N 1
ATOM 567 C CA . THR A 1 71 ? -8.328 3.809 -0.662 1 98.69 71 THR A CA 1
ATOM 568 C C . THR A 1 71 ? -9.406 4.863 -0.428 1 98.69 71 THR A C 1
ATOM 570 O O . THR A 1 71 ? -10.383 4.609 0.278 1 98.69 71 THR A O 1
ATOM 573 N N . PHE A 1 72 ? -9.195 6.016 -0.997 1 97.62 72 PHE A N 1
ATOM 574 C CA . PHE A 1 72 ? -10.086 7.156 -0.818 1 97.62 72 PHE A CA 1
ATOM 575 C C . PHE A 1 72 ? -10.945 7.367 -2.055 1 97.62 72 PHE A C 1
ATOM 577 O O . PHE A 1 72 ? -10.445 7.773 -3.107 1 97.62 72 PHE A O 1
ATOM 584 N N . CYS A 1 73 ? -12.211 7.086 -1.979 1 97.38 73 CYS A N 1
ATOM 585 C CA . CYS A 1 73 ? -13.188 7.297 -3.043 1 97.38 73 CYS A CA 1
ATOM 586 C C . CYS A 1 73 ? -14.07 8.5 -2.74 1 97.38 73 CYS A C 1
ATOM 588 O O . CYS A 1 73 ? -14.703 8.562 -1.683 1 97.38 73 CYS A O 1
ATOM 590 N N . TYR A 1 74 ? -14.109 9.406 -3.656 1 95.12 74 TYR A N 1
ATOM 591 C CA . TYR A 1 74 ? -14.867 10.641 -3.471 1 95.12 74 TYR A CA 1
ATOM 592 C C . TYR A 1 74 ? -15.773 10.906 -4.664 1 95.12 74 TYR A C 1
ATOM 594 O O . TYR A 1 74 ? -15.305 11.344 -5.723 1 95.12 74 TYR A O 1
ATOM 602 N N . ASP A 1 75 ? -17.078 10.688 -4.453 1 94.81 75 ASP A N 1
ATOM 603 C CA . ASP A 1 75 ? -18.078 10.906 -5.496 1 94.81 75 ASP A CA 1
ATOM 604 C C . ASP A 1 75 ? -17.703 10.164 -6.777 1 94.81 75 ASP A C 1
ATOM 606 O O . ASP A 1 75 ? -17.469 8.953 -6.754 1 94.81 75 ASP A O 1
ATOM 610 N N . GLU A 1 76 ? -17.625 10.883 -7.949 1 94.5 76 GLU A N 1
ATOM 611 C CA . GLU A 1 76 ? -17.406 10.211 -9.227 1 94.5 76 GLU A CA 1
ATOM 612 C C . GLU A 1 76 ? -15.93 10.258 -9.633 1 94.5 76 GLU A C 1
ATOM 614 O O . GLU A 1 76 ? -15.555 9.758 -10.695 1 94.5 76 GLU A O 1
ATOM 619 N N . ALA A 1 77 ? -15.172 10.789 -8.789 1 94.75 77 ALA A N 1
ATOM 620 C CA . ALA A 1 77 ? -13.758 10.875 -9.117 1 94.75 77 ALA A CA 1
ATOM 621 C C . ALA A 1 77 ? -13.078 9.508 -8.984 1 94.75 77 ALA A C 1
ATOM 623 O O . ALA A 1 77 ? -13.531 8.656 -8.219 1 94.75 77 ALA A O 1
ATOM 624 N N . PRO A 1 78 ? -12.047 9.305 -9.742 1 95.94 78 PRO A N 1
ATOM 625 C CA . PRO A 1 78 ? -11.281 8.07 -9.539 1 95.94 78 PRO A CA 1
ATOM 626 C C . PRO A 1 78 ? -10.695 7.969 -8.133 1 95.94 78 PRO A C 1
ATOM 628 O O . PRO A 1 78 ? -10.352 8.984 -7.527 1 95.94 78 PRO A O 1
ATOM 631 N N . ALA A 1 79 ? -10.5 6.77 -7.629 1 97.25 79 ALA A N 1
ATOM 632 C CA . ALA A 1 79 ? -9.977 6.539 -6.289 1 97.25 79 ALA A CA 1
ATOM 633 C C . ALA A 1 79 ? -8.547 7.07 -6.16 1 97.25 79 ALA A C 1
ATOM 635 O O . ALA A 1 79 ? -7.766 7.004 -7.113 1 97.25 79 ALA A O 1
ATOM 636 N N . GLU A 1 80 ? -8.344 7.574 -5.02 1 97.25 80 GLU A N 1
ATOM 637 C CA . GLU A 1 80 ? -6.988 7.91 -4.594 1 97.25 80 GLU A CA 1
ATOM 638 C C . GLU A 1 80 ? -6.43 6.848 -3.648 1 97.25 80 GLU A C 1
ATOM 640 O O . GLU A 1 80 ? -7.102 6.438 -2.699 1 97.25 80 GLU A O 1
ATOM 645 N N . TYR A 1 81 ? -5.25 6.359 -3.934 1 98.62 81 TYR A N 1
ATOM 646 C CA . TYR A 1 81 ? -4.555 5.41 -3.068 1 98.62 81 TYR A CA 1
ATOM 647 C C . TYR A 1 81 ? -3.443 6.102 -2.289 1 98.62 81 TYR A C 1
ATOM 649 O O . TYR A 1 81 ? -2.412 6.465 -2.857 1 98.62 81 TYR A O 1
ATOM 657 N N . MET A 1 82 ? -3.701 6.23 -0.971 1 98.69 82 MET A N 1
ATOM 658 C CA . MET A 1 82 ? -2.838 7.012 -0.089 1 98.69 82 MET A CA 1
ATOM 659 C C . MET A 1 82 ? -1.984 6.098 0.783 1 98.69 82 MET A C 1
ATOM 661 O O . MET A 1 82 ? -2.51 5.371 1.628 1 98.69 82 MET A O 1
ATOM 665 N N . HIS A 1 83 ? -0.69 6.113 0.527 1 98.88 83 HIS A N 1
ATOM 666 C CA . HIS A 1 83 ? 0.229 5.383 1.394 1 98.88 83 HIS A CA 1
ATOM 667 C C . HIS A 1 83 ? 0.539 6.176 2.66 1 98.88 83 HIS A C 1
ATOM 669 O O . HIS A 1 83 ? 1.005 7.316 2.586 1 98.88 83 HIS A O 1
ATOM 675 N N . VAL A 1 84 ? 0.283 5.613 3.781 1 98.75 84 VAL A N 1
ATOM 676 C CA . VAL A 1 84 ? 0.342 6.316 5.059 1 98.75 84 VAL A CA 1
ATOM 677 C C . VAL A 1 84 ? 1.627 5.945 5.793 1 98.75 84 VAL A C 1
ATOM 679 O O . VAL A 1 84 ? 1.998 4.77 5.855 1 98.75 84 VAL A O 1
ATOM 682 N N . TYR A 1 85 ? 2.27 6.945 6.309 1 98.62 85 TYR A N 1
ATOM 683 C CA . TYR A 1 85 ? 3.504 6.77 7.066 1 98.62 85 TYR A CA 1
ATOM 684 C C . TYR A 1 85 ? 3.412 7.453 8.422 1 98.62 85 TYR A C 1
ATOM 686 O O . TYR A 1 85 ? 2.668 8.422 8.586 1 98.62 85 TYR A O 1
ATOM 694 N N . SER A 1 86 ? 4.145 6.941 9.344 1 98 86 SER A N 1
ATOM 695 C CA . SER A 1 86 ? 4.527 7.68 10.539 1 98 86 SER A CA 1
ATOM 696 C C . SER A 1 86 ? 6.043 7.785 10.664 1 98 86 SER A C 1
ATOM 698 O O . SER A 1 86 ? 6.777 7.004 10.055 1 98 86 SER A O 1
ATOM 700 N N . GLY A 1 87 ? 6.516 8.766 11.328 1 97.31 87 GLY A N 1
ATOM 701 C CA . GLY A 1 87 ? 7.949 8.945 11.5 1 97.31 87 GLY A CA 1
ATOM 702 C C . GLY A 1 87 ? 8.297 9.906 12.625 1 97.31 87 GLY A C 1
ATOM 703 O O . GLY A 1 87 ? 7.41 10.453 13.273 1 97.31 87 GLY A O 1
ATOM 704 N N . THR A 1 88 ? 9.656 9.961 12.812 1 98.12 88 THR A N 1
ATOM 705 C CA . THR A 1 88 ? 10.172 10.898 13.812 1 98.12 88 THR A CA 1
ATOM 706 C C . THR A 1 88 ? 11.188 11.852 13.188 1 98.12 88 THR A C 1
ATOM 708 O O . THR A 1 88 ? 11.734 11.57 12.117 1 98.12 88 THR A O 1
ATOM 711 N N . VAL A 1 89 ? 11.312 13.023 13.789 1 98.25 89 VAL A N 1
ATOM 712 C CA . VAL A 1 89 ? 12.305 14.016 13.375 1 98.25 89 VAL A CA 1
ATOM 713 C C . VAL A 1 89 ? 13.117 14.469 14.586 1 98.25 89 VAL A C 1
ATOM 715 O O . VAL A 1 89 ? 12.688 14.289 15.734 1 98.25 89 VAL A O 1
ATOM 718 N N . LYS A 1 90 ? 14.211 15.062 14.297 1 96.44 90 LYS A N 1
ATOM 719 C CA . LYS A 1 90 ? 15.125 15.461 15.375 1 96.44 90 LYS A CA 1
ATOM 720 C C . LYS A 1 90 ? 14.93 16.922 15.75 1 96.44 90 LYS A C 1
ATOM 722 O O . LYS A 1 90 ? 15.469 17.391 16.75 1 96.44 90 LYS A O 1
ATOM 727 N N . THR A 1 91 ? 14.242 17.609 14.898 1 96.5 91 THR A N 1
ATOM 728 C CA . THR A 1 91 ? 13.984 19.031 15.156 1 96.5 91 THR A CA 1
ATOM 729 C C . THR A 1 91 ? 12.539 19.375 14.805 1 96.5 91 THR A C 1
ATOM 731 O O . THR A 1 91 ? 11.906 18.703 14.008 1 96.5 91 THR A O 1
ATOM 734 N N . ARG A 1 92 ? 12.055 20.469 15.352 1 96.19 92 ARG A N 1
ATOM 735 C CA . ARG A 1 92 ? 10.68 20.891 15.109 1 96.19 92 ARG A CA 1
ATOM 736 C C . ARG A 1 92 ? 10.625 22.062 14.148 1 96.19 92 ARG A C 1
ATOM 738 O O . ARG A 1 92 ? 9.547 22.531 13.789 1 96.19 92 ARG A O 1
ATOM 745 N N . THR A 1 93 ? 11.75 22.594 13.859 1 97.12 93 THR A N 1
ATOM 746 C CA . THR A 1 93 ? 11.781 23.781 13.008 1 97.12 93 THR A CA 1
ATOM 747 C C . THR A 1 93 ? 11.336 23.438 11.594 1 97.12 93 THR A C 1
ATOM 749 O O . THR A 1 93 ? 11.969 22.625 10.914 1 97.12 93 THR A O 1
ATOM 752 N N . VAL A 1 94 ? 10.281 24.109 11.125 1 97.69 94 VAL A N 1
ATOM 753 C CA . VAL A 1 94 ? 9.758 23.859 9.789 1 97.69 94 VAL A CA 1
ATOM 754 C C . VAL A 1 94 ? 9.828 25.125 8.945 1 97.69 94 VAL A C 1
ATOM 756 O O . VAL A 1 94 ? 9.852 26.234 9.492 1 97.69 94 VAL A O 1
ATOM 759 N N . THR A 1 95 ? 9.914 24.969 7.684 1 96 95 THR A N 1
ATOM 760 C CA . THR A 1 95 ? 9.805 26.078 6.75 1 96 95 THR A CA 1
ATOM 761 C C . THR A 1 95 ? 8.344 26.344 6.395 1 96 95 THR A C 1
ATOM 763 O O . THR A 1 95 ? 7.473 25.531 6.688 1 96 95 THR A O 1
ATOM 766 N N . ALA A 1 96 ? 8.141 27.516 5.777 1 91.88 96 ALA A N 1
ATOM 767 C CA . ALA A 1 96 ? 6.785 27.828 5.32 1 91.88 96 ALA A CA 1
ATOM 768 C C . ALA A 1 96 ? 6.355 26.891 4.199 1 91.88 96 ALA A C 1
ATOM 770 O O . ALA A 1 96 ? 7.16 26.531 3.33 1 91.88 96 ALA A O 1
ATOM 771 N N . CYS A 1 97 ? 5.105 26.484 4.266 1 93 97 CYS A N 1
ATOM 772 C CA . CYS A 1 97 ? 4.52 25.594 3.264 1 93 97 CYS A CA 1
ATOM 773 C C . CYS A 1 97 ? 3.51 26.344 2.4 1 93 97 CYS A C 1
ATOM 775 O O . CYS A 1 97 ? 2.598 26.984 2.922 1 93 97 CYS A O 1
ATOM 777 N N . ASP A 1 98 ? 3.57 26.203 1.116 1 91.31 98 ASP A N 1
ATOM 778 C CA . ASP A 1 98 ? 2.699 26.906 0.182 1 91.31 98 ASP A CA 1
ATOM 779 C C . ASP A 1 98 ? 1.299 26.297 0.168 1 91.31 98 ASP A C 1
ATOM 781 O O . ASP A 1 98 ? 0.348 26.922 -0.303 1 91.31 98 ASP A O 1
ATOM 785 N N . GLU A 1 99 ? 1.242 25.188 0.769 1 92.31 99 GLU A N 1
ATOM 786 C CA . GLU A 1 99 ? -0.031 24.469 0.688 1 92.31 99 GLU A CA 1
ATOM 787 C C . GLU A 1 99 ? -0.911 24.781 1.897 1 92.31 99 GLU A C 1
ATOM 789 O O . GLU A 1 99 ? -2.111 24.5 1.884 1 92.31 99 GLU A O 1
ATOM 794 N N . GLY A 1 100 ? -0.331 25.281 2.936 1 96.44 100 GLY A N 1
ATOM 795 C CA . GLY A 1 100 ? -1.074 25.547 4.156 1 96.44 100 GLY A CA 1
ATOM 796 C C . GLY A 1 100 ? -0.185 25.938 5.324 1 96.44 100 GLY A C 1
ATOM 797 O O . GLY A 1 100 ? 0.961 26.344 5.129 1 96.44 100 GLY A O 1
ATOM 798 N N . THR A 1 101 ? -0.787 25.859 6.516 1 97.5 101 THR A N 1
ATOM 799 C CA . THR A 1 101 ? -0.079 26.234 7.734 1 97.5 101 THR A CA 1
ATOM 800 C C . THR A 1 101 ? 0.329 25 8.523 1 97.5 101 THR A C 1
ATOM 802 O O . THR A 1 101 ? -0.517 24.172 8.867 1 97.5 101 THR A O 1
ATOM 805 N N . LEU A 1 102 ? 1.576 24.922 8.82 1 98.38 102 LEU A N 1
ATOM 806 C CA . LEU A 1 102 ? 2.115 23.812 9.602 1 98.38 102 LEU A CA 1
ATOM 807 C C . LEU A 1 102 ? 2.018 24.094 11.094 1 98.38 102 LEU A C 1
ATOM 809 O O . LEU A 1 102 ? 2.301 25.219 11.539 1 98.38 102 LEU A O 1
ATOM 813 N N . ARG A 1 103 ? 1.616 23.062 11.844 1 98.25 103 ARG A N 1
ATOM 814 C CA . ARG A 1 103 ? 1.568 23.188 13.297 1 98.25 103 ARG A CA 1
ATOM 815 C C . ARG A 1 103 ? 1.904 21.859 13.977 1 98.25 103 ARG A C 1
ATOM 817 O O . ARG A 1 103 ? 1.438 20.812 13.547 1 98.25 103 ARG A O 1
ATOM 824 N N . TRP A 1 104 ? 2.756 21.984 14.969 1 98.69 104 TRP A N 1
ATOM 825 C CA . TRP A 1 104 ? 2.938 20.859 15.883 1 98.69 104 TRP A CA 1
ATOM 826 C C . TRP A 1 104 ? 1.79 20.781 16.891 1 98.69 104 TRP A C 1
ATOM 828 O O . TRP A 1 104 ? 1.526 21.734 17.609 1 98.69 104 TRP A O 1
ATOM 838 N N . VAL A 1 105 ? 1.096 19.641 16.922 1 98.62 105 VAL A N 1
ATOM 839 C CA . VAL A 1 105 ? -0.072 19.438 17.766 1 98.62 105 VAL A CA 1
ATOM 840 C C . VAL A 1 105 ? 0.191 18.281 18.734 1 98.62 105 VAL A C 1
ATOM 842 O O . VAL A 1 105 ? 0.669 17.219 18.328 1 98.62 105 VAL A O 1
ATOM 845 N N . PRO A 1 106 ? -0.084 18.516 20.078 1 98.44 106 PRO A N 1
ATOM 846 C CA . PRO A 1 106 ? -0.005 17.344 20.953 1 98.44 106 PRO A CA 1
ATOM 847 C C . PRO A 1 106 ? -0.809 16.156 20.406 1 98.44 106 PRO A C 1
ATOM 849 O O . PRO A 1 106 ? -1.95 16.328 19.984 1 98.44 106 PRO A O 1
ATOM 852 N N . GLU A 1 107 ? -0.181 15 20.406 1 97.25 107 GLU A N 1
ATOM 853 C CA . GLU A 1 107 ? -0.784 13.812 19.812 1 97.25 107 GLU A CA 1
ATOM 854 C C . GLU A 1 107 ? -2.197 13.586 20.328 1 97.25 107 GLU A C 1
ATOM 856 O O . GLU A 1 107 ? -3.102 13.234 19.578 1 97.25 107 GLU A O 1
ATOM 861 N N . GLU A 1 108 ? -2.406 13.805 21.625 1 95.94 108 GLU A N 1
ATOM 862 C CA . GLU A 1 108 ? -3.691 13.531 22.266 1 95.94 108 GLU A CA 1
ATOM 863 C C . GLU A 1 108 ? -4.77 14.484 21.766 1 95.94 108 GLU A C 1
ATOM 865 O O . GLU A 1 108 ? -5.961 14.234 21.938 1 95.94 108 GLU A O 1
ATOM 870 N N . GLU A 1 109 ? -4.449 15.617 21.141 1 97.31 109 GLU A N 1
ATOM 871 C CA . GLU A 1 109 ? -5.395 16.625 20.656 1 97.31 109 GLU A CA 1
ATOM 872 C C . GLU A 1 109 ? -5.688 16.438 19.172 1 97.31 109 GLU A C 1
ATOM 874 O O . GLU A 1 109 ? -6.621 17.047 18.641 1 97.31 109 GLU A O 1
ATOM 879 N N . VAL A 1 110 ? -4.957 15.617 18.484 1 97 110 VAL A N 1
ATOM 880 C CA . VAL A 1 110 ? -5.062 15.461 17.031 1 97 110 VAL A CA 1
ATOM 881 C C . VAL A 1 110 ? -6.48 15.023 16.672 1 97 110 VAL A C 1
ATOM 883 O O . VAL A 1 110 ? -7.082 15.562 15.734 1 97 110 VAL A O 1
ATOM 886 N N . PRO A 1 111 ? -7.121 14.094 17.453 1 93.56 111 PRO A N 1
ATOM 887 C CA . PRO A 1 111 ? -8.461 13.641 17.078 1 93.56 111 PRO A CA 1
ATOM 888 C C . PRO A 1 111 ? -9.508 14.75 17.188 1 93.56 111 PRO A C 1
ATOM 890 O O . PRO A 1 111 ? -10.602 14.625 16.625 1 93.56 111 PRO A O 1
ATOM 893 N N . ASP A 1 112 ? -9.195 15.812 17.859 1 94.94 112 ASP A N 1
ATOM 894 C CA . ASP A 1 112 ? -10.156 16.891 18.094 1 94.94 112 ASP A CA 1
ATOM 895 C C . ASP A 1 112 ? -10.078 17.938 16.984 1 94.94 112 ASP A C 1
ATOM 897 O O . ASP A 1 112 ? -10.914 18.844 16.922 1 94.94 112 ASP A O 1
ATOM 901 N N . LEU A 1 113 ? -9.117 17.812 16.094 1 97.12 113 LEU A N 1
ATOM 902 C CA . LEU A 1 113 ? -8.953 18.766 15.008 1 97.12 113 LEU A CA 1
ATOM 903 C C . LEU A 1 113 ? -10.055 18.609 13.969 1 97.12 113 LEU A C 1
ATOM 905 O O . LEU A 1 113 ? -10.812 17.625 14.008 1 97.12 113 LEU A O 1
ATOM 909 N N . ALA A 1 114 ? -10.242 19.625 13.164 1 95.94 114 ALA A N 1
ATOM 910 C CA . ALA A 1 114 ? -11.117 19.5 12 1 95.94 114 ALA A CA 1
ATOM 911 C C . ALA A 1 114 ? -10.516 18.562 10.961 1 95.94 114 ALA A C 1
ATOM 913 O O . ALA A 1 114 ? -9.742 18.984 10.094 1 95.94 114 ALA A O 1
ATOM 914 N N . LEU A 1 115 ? -10.938 17.297 11.055 1 96.19 115 LEU A N 1
ATOM 915 C CA . LEU A 1 115 ? -10.414 16.25 10.18 1 96.19 115 LEU A CA 1
ATOM 916 C C . LEU A 1 115 ? -11.516 15.695 9.289 1 96.19 115 LEU A C 1
ATOM 918 O O . LEU A 1 115 ? -12.703 15.914 9.539 1 96.19 115 LEU A O 1
ATOM 922 N N . TRP A 1 116 ? -11.07 15.023 8.195 1 94.38 116 TRP A N 1
ATOM 923 C CA . TRP A 1 116 ? -12.008 14.109 7.539 1 94.38 116 TRP A CA 1
ATOM 924 C C . TRP A 1 116 ? -12.477 13.031 8.508 1 94.38 116 TRP A C 1
ATOM 926 O O . TRP A 1 116 ? -11.68 12.477 9.273 1 94.38 116 TRP A O 1
ATOM 936 N N . PRO A 1 117 ? -13.727 12.711 8.492 1 93.94 117 PRO A N 1
ATOM 937 C CA . PRO A 1 117 ? -14.195 11.641 9.375 1 93.94 117 PRO A CA 1
ATOM 938 C C . PRO A 1 117 ? -13.398 10.352 9.219 1 93.94 117 PRO A C 1
ATOM 940 O O . PRO A 1 117 ? -13.125 9.672 10.211 1 93.94 117 PRO A O 1
ATOM 943 N N . GLY A 1 118 ? -13.039 10.055 8.047 1 95.12 118 GLY A N 1
ATOM 944 C CA . GLY A 1 118 ? -12.258 8.852 7.789 1 95.12 118 GLY A CA 1
ATOM 945 C C . GLY A 1 118 ? -10.883 8.891 8.414 1 95.12 118 GLY A C 1
ATOM 946 O O . GLY A 1 118 ? -10.336 7.848 8.781 1 95.12 118 GLY A O 1
ATOM 947 N N . ASP A 1 119 ? -10.25 10.055 8.508 1 95.38 119 ASP A N 1
ATOM 948 C CA . ASP A 1 119 ? -8.938 10.195 9.125 1 95.38 119 ASP A CA 1
ATOM 949 C C . ASP A 1 119 ? -8.961 9.719 10.578 1 95.38 119 ASP A C 1
ATOM 951 O O . ASP A 1 119 ? -7.98 9.148 11.07 1 95.38 119 ASP A O 1
ATOM 955 N N . ARG A 1 120 ? -10.031 9.93 11.18 1 94.06 120 ARG A N 1
ATOM 956 C CA . ARG A 1 120 ? -10.164 9.539 12.578 1 94.06 120 ARG A CA 1
ATOM 957 C C . ARG A 1 120 ? -10.117 8.023 12.727 1 94.06 120 ARG A C 1
ATOM 959 O O . ARG A 1 120 ? -9.805 7.504 13.805 1 94.06 120 ARG A O 1
ATOM 966 N N . LEU A 1 121 ? -10.461 7.375 11.688 1 95.19 121 LEU A N 1
ATOM 967 C CA . LEU A 1 121 ? -10.477 5.918 11.711 1 95.19 121 LEU A CA 1
ATOM 968 C C . LEU A 1 121 ? -9.07 5.355 11.594 1 95.19 121 LEU A C 1
ATOM 970 O O . LEU A 1 121 ? -8.734 4.363 12.25 1 95.19 121 LEU A O 1
ATOM 974 N N . PHE A 1 122 ? -8.18 5.988 10.758 1 96.12 122 PHE A N 1
ATOM 975 C CA . PHE A 1 122 ? -6.895 5.34 10.539 1 96.12 122 PHE A CA 1
ATOM 976 C C . PHE A 1 122 ? -5.793 6.047 11.312 1 96.12 122 PHE A C 1
ATOM 978 O O . PHE A 1 122 ? -4.691 5.516 11.461 1 96.12 122 PHE A O 1
ATOM 985 N N . LEU A 1 123 ? -6.047 7.215 11.875 1 96.62 123 LEU A N 1
ATOM 986 C CA . LEU A 1 123 ? -5.027 7.965 12.602 1 96.62 123 LEU A CA 1
ATOM 987 C C . LEU A 1 123 ? -4.523 7.18 13.805 1 96.62 123 LEU A C 1
ATOM 989 O O . LEU A 1 123 ? -3.312 7.062 14.008 1 96.62 123 LEU A O 1
ATOM 993 N N . PRO A 1 124 ? -5.488 6.617 14.578 1 95.12 124 PRO A N 1
ATOM 994 C CA . PRO A 1 124 ? -5 5.844 15.727 1 95.12 124 PRO A CA 1
ATOM 995 C C . PRO A 1 124 ? -4.109 4.676 15.312 1 95.12 124 PRO A C 1
ATOM 997 O O . PRO A 1 124 ? -3.176 4.32 16.047 1 95.12 124 PRO A O 1
ATOM 1000 N N . LEU A 1 125 ? -4.387 4.09 14.227 1 96.31 125 LEU A N 1
ATOM 1001 C CA . LEU A 1 125 ? -3.574 2.992 13.711 1 96.31 125 LEU A CA 1
ATOM 1002 C C . LEU A 1 125 ? -2.223 3.498 13.219 1 96.31 125 LEU A C 1
ATOM 1004 O O . LEU A 1 125 ? -1.188 2.889 13.492 1 96.31 125 LEU A O 1
ATOM 1008 N N . ALA A 1 126 ? -2.215 4.629 12.539 1 97.06 126 ALA A N 1
ATOM 1009 C CA . ALA A 1 126 ? -1.009 5.203 11.953 1 97.06 126 ALA A CA 1
ATOM 1010 C C . ALA A 1 126 ? -0.043 5.676 13.039 1 97.06 126 ALA A C 1
ATOM 1012 O O . ALA A 1 126 ? 1.176 5.586 12.875 1 97.06 126 ALA A O 1
ATOM 1013 N N . LEU A 1 127 ? -0.598 6.137 14.133 1 95.81 127 LEU A N 1
ATOM 1014 C CA . LEU A 1 127 ? 0.23 6.766 15.156 1 95.81 127 LEU A CA 1
ATOM 1015 C C . LEU A 1 127 ? 0.686 5.738 16.188 1 95.81 127 LEU A C 1
ATOM 1017 O O . LEU A 1 127 ? 1.6 6.008 16.969 1 95.81 127 LEU A O 1
ATOM 1021 N N . ASP A 1 128 ? 0.027 4.578 16.203 1 94.12 128 ASP A N 1
ATOM 1022 C CA . ASP A 1 128 ? 0.428 3.496 17.094 1 94.12 128 ASP A CA 1
ATOM 1023 C C . ASP A 1 128 ? 1.525 2.641 16.453 1 94.12 128 ASP A C 1
ATOM 1025 O O . ASP A 1 128 ? 1.25 1.812 15.586 1 94.12 128 ASP A O 1
ATOM 1029 N N . GLU A 1 129 ? 2.709 2.715 16.938 1 86.19 129 GLU A N 1
ATOM 1030 C CA . GLU A 1 129 ? 3.869 2.051 16.344 1 86.19 129 GLU A CA 1
ATOM 1031 C C . GLU A 1 129 ? 3.758 0.534 16.469 1 86.19 129 GLU A C 1
ATOM 1033 O O . GLU A 1 129 ? 4.453 -0.202 15.758 1 86.19 129 GLU A O 1
ATOM 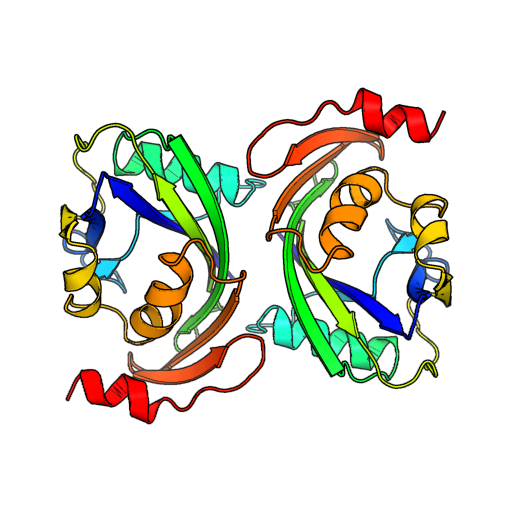1038 N N . GLU A 1 130 ? 2.945 0.096 17.312 1 90.5 130 GLU A N 1
ATOM 1039 C CA . GLU A 1 130 ? 2.799 -1.34 17.516 1 90.5 130 GLU A CA 1
ATOM 1040 C C . GLU A 1 130 ? 1.637 -1.904 16.703 1 90.5 130 GLU A C 1
ATOM 1042 O O . GLU A 1 130 ? 1.467 -3.123 16.625 1 90.5 130 GLU A O 1
ATOM 1047 N N . ALA A 1 131 ? 0.865 -1.026 16.188 1 93.06 131 ALA A N 1
ATOM 1048 C CA . ALA A 1 131 ? -0.259 -1.495 15.375 1 93.06 131 ALA A CA 1
ATOM 1049 C C . ALA A 1 131 ? 0.226 -2.154 14.086 1 93.06 131 ALA A C 1
ATOM 1051 O O . ALA A 1 131 ? 1.188 -1.689 13.469 1 93.06 131 ALA A O 1
ATOM 1052 N N . PRO A 1 132 ? -0.387 -3.229 13.719 1 93.19 132 PRO A N 1
ATOM 1053 C CA . PRO A 1 132 ? -0.052 -3.799 12.414 1 93.19 132 PRO A CA 1
ATOM 1054 C C . PRO A 1 132 ? -0.404 -2.869 11.258 1 93.19 132 PRO A C 1
ATOM 1056 O O . PRO A 1 132 ? -1.183 -1.928 11.43 1 93.19 132 PRO A O 1
ATOM 1059 N N . ALA A 1 133 ? 0.233 -3.129 10.133 1 96 133 ALA A N 1
ATOM 1060 C CA . ALA A 1 133 ? -0.132 -2.369 8.938 1 96 133 ALA A CA 1
ATOM 1061 C C . ALA A 1 133 ? -1.593 -2.604 8.57 1 96 133 ALA A C 1
ATOM 1063 O O . ALA A 1 133 ? -2.158 -3.654 8.875 1 96 133 ALA A O 1
ATOM 1064 N N . PHE A 1 134 ? -2.18 -1.589 7.902 1 97.69 134 PHE A N 1
ATOM 1065 C CA . PHE A 1 134 ? -3.607 -1.684 7.617 1 97.69 134 PHE A CA 1
ATOM 1066 C C . PHE A 1 134 ? -3.893 -1.354 6.16 1 97.69 134 PHE A C 1
ATOM 1068 O O . PHE A 1 134 ? -3.061 -0.747 5.48 1 97.69 134 PHE A O 1
ATOM 1075 N N . SER A 1 135 ? -4.961 -1.812 5.641 1 98.62 135 SER A N 1
ATOM 1076 C CA . SER A 1 135 ? -5.641 -1.388 4.418 1 98.62 135 SER A CA 1
ATOM 1077 C C . SER A 1 135 ? -7.051 -0.889 4.715 1 98.62 135 SER A C 1
ATOM 1079 O O . SER A 1 135 ? -7.859 -1.612 5.301 1 98.62 135 SER A O 1
ATOM 1081 N N . MET A 1 136 ? -7.316 0.384 4.379 1 98.44 136 MET A N 1
ATOM 1082 C CA . MET A 1 136 ? -8.617 0.971 4.68 1 98.44 136 MET A CA 1
ATOM 1083 C C . MET A 1 136 ? -9.266 1.528 3.416 1 98.44 136 MET A C 1
ATOM 1085 O O . MET A 1 136 ? -8.594 2.131 2.58 1 98.44 136 MET A O 1
ATOM 1089 N N . LYS A 1 137 ? -10.5 1.305 3.271 1 98.62 137 LYS A N 1
ATOM 1090 C CA . LYS A 1 137 ? -11.273 1.941 2.205 1 98.62 137 LYS A CA 1
ATOM 1091 C C . LYS A 1 137 ? -12.281 2.934 2.773 1 98.62 137 LYS A C 1
ATOM 1093 O O . LYS A 1 137 ? -13.008 2.617 3.719 1 98.62 137 LYS A O 1
ATOM 1098 N N . LEU A 1 138 ? -12.281 4.074 2.262 1 98.06 138 LEU A N 1
ATOM 1099 C CA . LEU A 1 138 ? -13.211 5.137 2.629 1 98.06 138 LEU A CA 1
ATOM 1100 C C . LEU A 1 138 ? -13.961 5.645 1.404 1 98.06 138 LEU A C 1
ATOM 1102 O O . LEU A 1 138 ? -13.344 6.047 0.414 1 98.06 138 LEU A O 1
ATOM 1106 N N . VAL A 1 139 ? -15.258 5.652 1.425 1 97.62 139 VAL A N 1
ATOM 1107 C CA . VAL A 1 139 ? -16.094 6.156 0.338 1 97.62 139 VAL A CA 1
ATOM 1108 C C . VAL A 1 139 ? -16.906 7.355 0.819 1 97.62 139 VAL A C 1
ATOM 1110 O O . VAL A 1 139 ? -17.656 7.258 1.794 1 97.62 139 VAL A O 1
ATOM 1113 N N . TYR A 1 140 ? -16.688 8.445 0.164 1 96.12 140 TYR A N 1
ATOM 1114 C CA . TYR A 1 140 ? -17.406 9.68 0.47 1 96.12 140 TYR A CA 1
ATOM 1115 C C . TYR A 1 140 ? -18.391 10.031 -0.645 1 96.12 140 TYR A C 1
ATOM 1117 O O . TYR A 1 140 ? -18.078 9.875 -1.827 1 96.12 140 TYR A O 1
ATOM 1125 N N . GLN A 1 141 ? -19.547 10.461 -0.336 1 95.12 141 GLN A N 1
ATOM 1126 C CA . GLN A 1 141 ? -20.531 11.078 -1.216 1 95.12 141 GLN A CA 1
ATOM 1127 C C . GLN A 1 141 ? -20.984 12.43 -0.67 1 95.12 141 GLN A C 1
ATOM 1129 O O . GLN A 1 141 ? -21.516 12.516 0.442 1 95.12 141 GLN A O 1
ATOM 1134 N N . ASN A 1 142 ? -20.766 13.469 -1.443 1 92.06 142 ASN A N 1
ATOM 1135 C CA . ASN A 1 142 ? -21.109 14.82 -1.014 1 92.06 142 ASN A CA 1
ATOM 1136 C C . ASN A 1 142 ? -20.547 15.133 0.365 1 92.06 142 ASN A C 1
ATOM 1138 O O . ASN A 1 142 ? -21.266 15.547 1.268 1 92.06 142 ASN A O 1
ATOM 1142 N N . ASP A 1 143 ? -19.281 14.734 0.619 1 89.56 143 ASP A N 1
ATOM 1143 C CA . ASP A 1 143 ? -18.484 15.047 1.795 1 89.56 143 ASP A CA 1
ATOM 1144 C C . ASP A 1 143 ? -18.906 14.195 2.99 1 89.56 143 ASP A C 1
ATOM 1146 O O . ASP A 1 143 ? -18.375 14.367 4.094 1 89.56 143 ASP A O 1
ATOM 1150 N N . LEU A 1 144 ? -19.812 13.258 2.758 1 93.06 144 LEU A N 1
ATOM 1151 C CA . LEU A 1 144 ? -20.25 12.367 3.82 1 93.06 144 LEU A CA 1
ATOM 1152 C C . LEU A 1 144 ? -19.594 10.992 3.678 1 93.06 144 LEU A C 1
ATOM 1154 O O . LEU A 1 144 ? -19.594 10.406 2.59 1 93.06 144 LEU A O 1
ATOM 1158 N N . LEU A 1 145 ? -19.031 10.555 4.719 1 96.25 145 LEU A N 1
ATOM 1159 C CA . LEU A 1 145 ? -18.5 9.195 4.719 1 96.25 145 LEU A CA 1
ATOM 1160 C C . LEU A 1 145 ? -19.625 8.172 4.707 1 96.25 145 LEU A C 1
ATOM 1162 O O . LEU A 1 145 ? -20.359 8.039 5.688 1 96.25 145 LEU A O 1
ATOM 1166 N N . VAL A 1 146 ? -19.75 7.434 3.66 1 96.38 146 VAL A N 1
ATOM 1167 C CA . VAL A 1 146 ? -20.922 6.57 3.527 1 96.38 146 VAL A CA 1
ATOM 1168 C C . VAL A 1 146 ? -20.5 5.109 3.674 1 96.38 146 VAL A C 1
ATOM 1170 O O . VAL A 1 146 ? -21.344 4.242 3.928 1 96.38 146 VAL A O 1
ATOM 1173 N N . GLN A 1 147 ? -19.281 4.797 3.43 1 96.88 147 GLN A N 1
ATOM 1174 C CA . GLN A 1 147 ? -18.75 3.445 3.609 1 96.88 147 GLN A CA 1
ATOM 1175 C C . GLN A 1 147 ? -17.328 3.473 4.129 1 96.88 147 GLN A C 1
ATOM 1177 O O . GLN A 1 147 ? -16.531 4.332 3.734 1 96.88 147 GLN A O 1
ATOM 1182 N N . ALA A 1 148 ? -16.984 2.59 4.977 1 97.75 148 ALA A N 1
ATOM 1183 C CA . ALA A 1 148 ? -15.633 2.359 5.461 1 97.75 148 ALA A CA 1
ATOM 1184 C C . ALA A 1 148 ? -15.367 0.871 5.672 1 97.75 148 ALA A C 1
ATOM 1186 O O . ALA A 1 148 ? -16.281 0.12 6.039 1 97.75 148 ALA A O 1
ATOM 1187 N N . ALA A 1 149 ? -14.234 0.448 5.348 1 98.06 149 ALA A N 1
ATOM 1188 C CA . ALA A 1 149 ? -13.797 -0.923 5.602 1 98.06 149 ALA A CA 1
ATOM 1189 C C . ALA A 1 149 ? -12.352 -0.958 6.078 1 98.06 149 ALA A C 1
ATOM 1191 O O . ALA A 1 149 ? -11.508 -0.211 5.578 1 98.06 149 ALA A O 1
ATOM 1192 N N . LEU A 1 150 ? -12.055 -1.738 7.047 1 97.75 150 LEU A N 1
ATOM 1193 C CA . LEU A 1 150 ? -10.711 -1.96 7.57 1 97.75 150 LEU A CA 1
ATOM 1194 C C . LEU A 1 150 ? -10.266 -3.4 7.34 1 97.75 150 LEU A C 1
ATOM 1196 O O . LEU A 1 150 ? -10.914 -4.336 7.82 1 97.75 150 LEU A O 1
ATOM 1200 N N . ASN A 1 151 ? -9.164 -3.543 6.605 1 97.31 151 ASN A N 1
ATOM 1201 C CA . ASN A 1 151 ? -8.625 -4.867 6.305 1 97.31 151 ASN A CA 1
ATOM 1202 C C . ASN A 1 151 ? -9.688 -5.781 5.707 1 97.31 151 ASN A C 1
ATOM 1204 O O . ASN A 1 151 ? -9.859 -6.922 6.152 1 97.31 151 ASN A O 1
ATOM 1208 N N . GLY A 1 152 ? -10.414 -5.195 4.789 1 96 152 GLY A N 1
ATOM 1209 C CA . GLY A 1 152 ? -11.406 -5.945 4.039 1 96 152 GLY A CA 1
ATOM 1210 C C . GLY A 1 152 ? -12.719 -6.098 4.785 1 96 152 GLY A C 1
ATOM 1211 O O . GLY A 1 152 ? -13.688 -6.637 4.242 1 96 152 GLY A O 1
ATOM 1212 N N . GLN A 1 153 ? -12.789 -5.68 6.004 1 96.62 153 GLN A N 1
ATOM 1213 C CA . GLN A 1 153 ? -13.992 -5.82 6.809 1 96.62 153 GLN A CA 1
ATOM 1214 C C . GLN A 1 153 ? -14.742 -4.496 6.918 1 96.62 153 GLN A C 1
ATOM 1216 O O . GLN A 1 153 ? -14.164 -3.484 7.328 1 96.62 153 GLN A O 1
ATOM 1221 N N . PRO A 1 154 ? -16.031 -4.512 6.574 1 96.44 154 PRO A N 1
ATOM 1222 C CA . PRO A 1 154 ? -16.812 -3.273 6.68 1 96.44 154 PRO A CA 1
ATOM 1223 C C . PRO A 1 154 ? -16.891 -2.744 8.109 1 96.44 154 PRO A C 1
ATOM 1225 O O . PRO A 1 154 ? -16.984 -3.527 9.062 1 96.44 154 PRO A O 1
ATOM 1228 N N . LEU A 1 155 ? -16.797 -1.45 8.227 1 95.06 155 LEU A N 1
ATOM 1229 C CA . LEU A 1 155 ? -16.969 -0.771 9.508 1 95.06 155 LEU A CA 1
ATOM 1230 C C . LEU A 1 155 ? -18.328 -0.085 9.578 1 95.06 155 LEU A C 1
ATOM 1232 O O . LEU A 1 155 ? -18.844 0.387 8.562 1 95.06 155 LEU A O 1
ATOM 1236 N N . LYS A 1 156 ? -18.875 -0.026 10.82 1 88.88 156 LYS A N 1
ATOM 1237 C CA . LYS A 1 156 ? -20.078 0.76 11.039 1 88.88 156 LYS A CA 1
ATOM 1238 C C . LYS A 1 156 ? -19.766 2.252 11.086 1 88.88 156 LYS A C 1
ATOM 1240 O O . LYS A 1 156 ? -18.906 2.686 11.852 1 88.88 156 LYS A O 1
ATOM 1245 N N . ILE A 1 157 ? -20.312 3.025 10.305 1 82.31 157 ILE A N 1
ATOM 1246 C CA . ILE A 1 157 ? -20 4.445 10.148 1 82.31 157 ILE A CA 1
ATOM 1247 C C . ILE A 1 157 ? -20.703 5.242 11.25 1 82.31 157 ILE A C 1
ATOM 1249 O O . ILE A 1 157 ? -20.203 6.289 11.68 1 82.31 157 ILE A O 1
ATOM 1253 N N . SER A 1 158 ? -21.984 4.863 11.609 1 65.56 158 SER A N 1
ATOM 1254 C CA . SER A 1 158 ? -22.656 5.625 12.648 1 65.56 158 SER A CA 1
ATOM 1255 C C . SER A 1 158 ? -21.703 5.992 13.781 1 65.56 158 SER A C 1
ATOM 1257 O O . SER A 1 158 ? -21.812 7.07 14.367 1 65.56 158 SER A O 1
ATOM 1259 N N . ALA A 1 159 ? -20.844 5.207 14.078 1 50.62 159 ALA A N 1
ATOM 1260 C CA . ALA A 1 159 ? -19.891 5.438 15.156 1 50.62 159 ALA A CA 1
ATOM 1261 C C . ALA A 1 159 ? -18.969 6.609 14.844 1 50.62 159 ALA A C 1
ATOM 1263 O O . ALA A 1 159 ? -18.422 7.25 15.75 1 50.62 159 ALA A O 1
ATOM 1264 N N . VAL A 1 160 ? -18.719 6.887 13.625 1 54.75 160 VAL A N 1
ATOM 1265 C CA . VAL A 1 160 ? -17.781 7.922 13.219 1 54.75 160 VAL A CA 1
ATOM 1266 C C . VAL A 1 160 ? -18.516 9.242 13 1 54.75 160 VAL A C 1
ATOM 1268 O O . VAL A 1 160 ? -17.969 10.312 13.266 1 54.75 160 VAL A O 1
ATOM 1271 N N . GLN A 1 161 ? -19.719 9.133 12.406 1 55.81 161 GLN A N 1
ATOM 1272 C CA . GLN A 1 161 ? -20.484 10.336 12.094 1 55.81 161 GLN A CA 1
ATOM 1273 C C . GLN A 1 161 ? -20.875 11.086 13.367 1 55.81 161 GLN A C 1
ATOM 1275 O O . GLN A 1 161 ? -20.984 12.312 13.359 1 55.81 161 GLN A O 1
ATOM 1280 N N . GLY A 1 162 ? -21.188 10.242 14.352 1 45.25 162 GLY A N 1
ATOM 1281 C CA . GLY A 1 162 ? -21.672 10.953 15.516 1 45.25 162 GLY A CA 1
ATOM 1282 C C . GLY A 1 162 ? -20.625 11.859 16.141 1 45.25 162 GLY A C 1
ATOM 1283 O O . GLY A 1 162 ? -20.938 12.648 17.031 1 45.25 162 GLY A O 1
ATOM 1284 N N . LEU A 1 163 ? -19.578 11.617 15.797 1 41.53 163 LEU A N 1
ATOM 1285 C CA . LEU A 1 163 ? -18.594 12.469 16.453 1 41.53 163 LEU A CA 1
ATOM 1286 C C . LEU A 1 163 ? -18.641 13.883 15.875 1 41.53 163 LEU A C 1
ATOM 1288 O O . LEU A 1 163 ? -18.047 14.805 16.438 1 41.53 163 LEU A O 1
ATOM 1292 N N . PHE A 1 164 ? -19.328 14.117 14.75 1 42.22 164 PHE A N 1
ATOM 1293 C CA . PHE A 1 164 ? -19.438 15.453 14.18 1 42.22 164 PHE A CA 1
ATOM 1294 C C . PHE A 1 164 ? -20.828 16.031 14.43 1 42.22 164 PHE A C 1
ATOM 1296 O O . PHE A 1 164 ? -21.125 17.141 13.984 1 42.22 164 PHE A O 1
ATOM 1303 N N . ALA A 1 165 ? -21.812 15.258 15.094 1 35.5 165 ALA A N 1
ATOM 1304 C CA . ALA A 1 165 ? -23 15.992 15.508 1 35.5 165 ALA A CA 1
ATOM 1305 C C . ALA A 1 165 ? -22.75 16.734 16.828 1 35.5 165 ALA A C 1
ATOM 1307 O O . ALA A 1 165 ? -22.031 16.234 17.688 1 35.5 165 ALA A O 1
ATOM 1308 N N . MET B 1 1 ? 1.332 3.654 -15.195 1 86.19 1 MET B N 1
ATOM 1309 C CA . MET B 1 1 ? 1.327 3.154 -13.828 1 86.19 1 MET B CA 1
ATOM 1310 C C . MET B 1 1 ? 0.282 2.057 -13.648 1 86.19 1 MET B C 1
ATOM 1312 O O . MET B 1 1 ? -0.81 2.137 -14.219 1 86.19 1 MET B O 1
ATOM 1316 N N . LYS B 1 2 ? 0.634 0.945 -12.984 1 94.69 2 LYS B N 1
ATOM 1317 C CA . LYS B 1 2 ? -0.246 -0.193 -12.734 1 94.69 2 LYS B CA 1
ATOM 1318 C C . LYS B 1 2 ? -0.335 -0.499 -11.242 1 94.69 2 LYS B C 1
ATOM 1320 O O . LYS B 1 2 ? 0.669 -0.442 -10.531 1 94.69 2 LYS B O 1
ATOM 1325 N N . LEU B 1 3 ? -1.555 -0.772 -10.797 1 98.25 3 LEU B N 1
ATOM 1326 C CA . LEU B 1 3 ? -1.789 -1.271 -9.445 1 98.25 3 LEU B CA 1
ATOM 1327 C C . LEU B 1 3 ? -2.166 -2.75 -9.469 1 98.25 3 LEU B C 1
ATOM 1329 O O . LEU B 1 3 ? -3.055 -3.154 -10.219 1 98.25 3 LEU B O 1
ATOM 1333 N N . THR B 1 4 ? -1.49 -3.523 -8.664 1 98.62 4 THR B N 1
ATOM 1334 C CA . THR B 1 4 ? -1.733 -4.961 -8.641 1 98.62 4 THR B CA 1
ATOM 1335 C C . THR B 1 4 ? -1.686 -5.496 -7.215 1 98.62 4 THR B C 1
ATOM 1337 O O . THR B 1 4 ? -1.3 -4.773 -6.289 1 98.62 4 THR B O 1
ATOM 1340 N N . THR B 1 5 ? -2.18 -6.68 -7.059 1 98.81 5 THR B N 1
ATOM 1341 C CA . THR B 1 5 ? -2.014 -7.414 -5.809 1 98.81 5 THR B CA 1
ATOM 1342 C C . THR B 1 5 ? -1.277 -8.727 -6.051 1 98.81 5 THR B C 1
ATOM 1344 O O . THR B 1 5 ? -1.291 -9.258 -7.164 1 98.81 5 THR B O 1
ATOM 1347 N N . LEU B 1 6 ? -0.603 -9.148 -5.105 1 98.69 6 LEU B N 1
ATOM 1348 C CA . LEU B 1 6 ? 0.044 -10.453 -5.031 1 98.69 6 LEU B CA 1
ATOM 1349 C C . LEU B 1 6 ? -0.179 -11.094 -3.664 1 98.69 6 LEU B C 1
ATOM 1351 O O . LEU B 1 6 ? 0.136 -10.492 -2.635 1 98.69 6 LEU B O 1
ATOM 1355 N N . CYS B 1 7 ? -0.71 -12.281 -3.643 1 98.62 7 CYS B N 1
ATOM 1356 C CA . CYS B 1 7 ? -1.061 -12.938 -2.391 1 98.62 7 CYS B CA 1
ATOM 1357 C C . CYS B 1 7 ? -0.391 -14.305 -2.289 1 98.62 7 CYS B C 1
ATOM 1359 O O . CYS B 1 7 ? -0.405 -15.078 -3.248 1 98.62 7 CYS B O 1
ATOM 1361 N N . TYR B 1 8 ? 0.161 -14.586 -1.185 1 98.56 8 TYR B N 1
ATOM 1362 C CA . TYR B 1 8 ? 0.715 -15.898 -0.867 1 98.56 8 TYR B CA 1
ATOM 1363 C C . TYR B 1 8 ? -0.158 -16.625 0.148 1 98.56 8 TYR B C 1
ATOM 1365 O O . TYR B 1 8 ? -0.111 -16.328 1.344 1 98.56 8 TYR B O 1
ATOM 1373 N N . LEU B 1 9 ? -0.954 -17.609 -0.296 1 98.5 9 LEU B N 1
ATOM 1374 C CA . LEU B 1 9 ? -1.914 -18.344 0.52 1 98.5 9 LEU B CA 1
ATOM 1375 C C . LEU B 1 9 ? -1.271 -19.594 1.129 1 98.5 9 LEU B C 1
ATOM 1377 O O . LEU B 1 9 ? -0.583 -20.344 0.434 1 98.5 9 LEU B O 1
ATOM 1381 N N . ARG B 1 10 ? -1.557 -19.766 2.332 1 98.31 10 ARG B N 1
ATOM 1382 C CA . ARG B 1 10 ? -0.981 -20.906 3.059 1 98.31 10 ARG B CA 1
ATOM 1383 C C . ARG B 1 10 ? -2.057 -21.906 3.445 1 98.31 10 ARG B C 1
ATOM 1385 O O . ARG B 1 10 ? -3.156 -21.531 3.854 1 98.31 10 ARG B O 1
ATOM 1392 N N . TYR B 1 11 ? -1.816 -23.125 3.289 1 98 11 TYR B N 1
ATOM 1393 C CA . TYR B 1 11 ? -2.506 -24.281 3.859 1 98 11 TYR B CA 1
ATOM 1394 C C . TYR B 1 11 ? -1.524 -25.219 4.562 1 98 11 TYR B C 1
ATOM 1396 O O . TYR B 1 11 ? -0.681 -25.844 3.914 1 98 11 TYR B O 1
ATOM 1404 N N . GLU B 1 12 ? -1.641 -25.203 5.953 1 95.56 12 GLU B N 1
ATOM 1405 C CA . GLU B 1 12 ? -0.642 -25.922 6.746 1 95.56 12 GLU B CA 1
ATOM 1406 C C . GLU B 1 12 ? 0.761 -25.375 6.48 1 95.56 12 GLU B C 1
ATOM 1408 O O . GLU B 1 12 ? 1.028 -24.188 6.691 1 95.56 12 GLU B O 1
ATOM 1413 N N . ASP B 1 13 ? 1.651 -26.172 5.902 1 96.25 13 ASP B N 1
ATOM 1414 C CA . ASP B 1 13 ? 3.027 -25.719 5.719 1 96.25 13 ASP B CA 1
ATOM 1415 C C . ASP B 1 13 ? 3.32 -25.438 4.246 1 96.25 13 ASP B C 1
ATOM 1417 O O . ASP B 1 13 ? 4.473 -25.219 3.871 1 96.25 13 ASP B O 1
ATOM 1421 N N . ASP B 1 14 ? 2.291 -25.406 3.473 1 98.44 14 ASP B N 1
ATOM 1422 C CA . ASP B 1 14 ? 2.477 -25.203 2.039 1 98.44 14 ASP B CA 1
ATOM 1423 C C . ASP B 1 14 ? 1.979 -23.812 1.616 1 98.44 14 ASP B C 1
ATOM 1425 O O . ASP B 1 14 ? 1.041 -23.281 2.209 1 98.44 14 ASP B O 1
ATOM 1429 N N . VAL B 1 15 ? 2.592 -23.266 0.615 1 98.62 15 VAL B N 1
ATOM 1430 C CA . VAL B 1 15 ? 2.205 -21.984 0.015 1 98.62 15 VAL B CA 1
ATOM 1431 C C . VAL B 1 15 ? 1.738 -22.219 -1.421 1 98.62 15 VAL B C 1
ATOM 1433 O O . VAL B 1 15 ? 2.363 -22.969 -2.174 1 98.62 15 VAL B O 1
ATOM 1436 N N . LEU B 1 16 ? 0.624 -21.625 -1.775 1 98.75 16 LEU B N 1
ATOM 1437 C CA . LEU B 1 16 ? 0.114 -21.75 -3.137 1 98.75 16 LEU B CA 1
ATOM 1438 C C . LEU B 1 16 ? 0.89 -20.844 -4.09 1 98.75 16 LEU B C 1
ATOM 1440 O O . LEU B 1 16 ? 0.98 -19.625 -3.871 1 98.75 16 LEU B O 1
ATOM 1444 N N . MET B 1 17 ? 1.496 -21.422 -5.117 1 98.62 17 MET B N 1
ATOM 1445 C CA . MET B 1 17 ? 2.25 -20.703 -6.133 1 98.62 17 MET B CA 1
ATOM 1446 C C . MET B 1 17 ? 1.652 -20.922 -7.52 1 98.62 17 MET B C 1
ATOM 1448 O O . MET B 1 17 ? 1.03 -21.953 -7.773 1 98.62 17 MET B O 1
ATOM 1452 N N . LEU B 1 18 ? 1.798 -19.953 -8.359 1 98.44 18 LEU B N 1
ATOM 1453 C CA . LEU B 1 18 ? 1.32 -19.984 -9.734 1 98.44 18 LEU B CA 1
ATOM 1454 C C . LEU B 1 18 ? 2.488 -19.969 -10.719 1 98.44 18 LEU B C 1
ATOM 1456 O O . LEU B 1 18 ? 3.246 -19 -10.781 1 98.44 18 LEU B O 1
ATOM 1460 N N . PHE B 1 19 ? 2.682 -21.047 -11.414 1 97.75 19 PHE B N 1
ATOM 1461 C CA . PHE B 1 19 ? 3.684 -21.094 -12.469 1 97.75 19 PHE B CA 1
ATOM 1462 C C . PHE B 1 19 ? 3.135 -20.516 -13.766 1 97.75 19 PHE B C 1
ATOM 1464 O O . PHE B 1 19 ? 2.107 -20.984 -14.273 1 97.75 19 PHE B O 1
ATOM 1471 N N . ARG B 1 20 ? 3.779 -19.484 -14.281 1 96.62 20 ARG B N 1
ATOM 1472 C CA . ARG B 1 20 ? 3.318 -18.828 -15.492 1 96.62 20 ARG B CA 1
ATOM 1473 C C . ARG B 1 20 ? 3.852 -19.531 -16.734 1 96.62 20 ARG B C 1
ATOM 1475 O O . ARG B 1 20 ? 4.965 -19.25 -17.188 1 96.62 20 ARG B O 1
ATOM 1482 N N . ASP B 1 21 ? 3.01 -20.391 -17.375 1 94.81 21 ASP B N 1
ATOM 1483 C CA . ASP B 1 21 ? 3.461 -21.25 -18.469 1 94.81 21 ASP B CA 1
ATOM 1484 C C . ASP B 1 21 ? 2.455 -21.25 -19.609 1 94.81 21 ASP B C 1
ATOM 1486 O O . ASP B 1 21 ? 2.637 -21.969 -20.609 1 94.81 21 ASP B O 1
ATOM 1490 N N . LYS B 1 22 ? 1.465 -20.484 -19.578 1 91.38 22 LYS B N 1
ATOM 1491 C CA . LYS B 1 22 ? 0.401 -20.656 -20.562 1 91.38 22 LYS B CA 1
ATOM 1492 C C . LYS B 1 22 ? 0.39 -19.516 -21.562 1 91.38 22 LYS B C 1
ATOM 1494 O O . LYS B 1 22 ? 0.094 -19.719 -22.75 1 91.38 22 LYS B O 1
ATOM 1499 N N . LYS B 1 23 ? 0.755 -18.344 -21.172 1 87.75 23 LYS B N 1
ATOM 1500 C CA . LYS B 1 23 ? 0.692 -17.188 -22.062 1 87.75 23 LYS B CA 1
ATOM 1501 C C . LYS B 1 23 ? 2.059 -16.891 -22.672 1 87.75 23 LYS B C 1
ATOM 1503 O O . LYS B 1 23 ? 3.066 -16.859 -21.969 1 87.75 23 LYS B O 1
ATOM 1508 N N . GLU B 1 24 ? 2.168 -16.641 -23.984 1 82.88 24 GLU B N 1
ATOM 1509 C CA . GLU B 1 24 ? 3.424 -16.469 -24.703 1 82.88 24 GLU B CA 1
ATOM 1510 C C . GLU B 1 24 ? 4.027 -15.094 -24.438 1 82.88 24 GLU B C 1
ATOM 1512 O O . GLU B 1 24 ? 5.25 -14.953 -24.344 1 82.88 24 GLU B O 1
ATOM 1517 N N . ASN B 1 25 ? 3.273 -14.07 -24.297 1 85.31 25 ASN B N 1
ATOM 1518 C CA . ASN B 1 25 ? 3.789 -12.719 -24.109 1 85.31 25 ASN B CA 1
ATOM 1519 C C . ASN B 1 25 ? 3.643 -12.266 -22.656 1 85.31 25 ASN B C 1
ATOM 1521 O O . ASN B 1 25 ? 3.346 -11.102 -22.391 1 85.31 25 ASN B O 1
ATOM 1525 N N . ASP B 1 26 ? 4.074 -13.219 -21.875 1 87.25 26 ASP B N 1
ATOM 1526 C CA . ASP B 1 26 ? 3.984 -12.977 -20.438 1 87.25 26 ASP B CA 1
ATOM 1527 C C . ASP B 1 26 ? 5.359 -12.688 -19.844 1 87.25 26 ASP B C 1
ATOM 1529 O O . ASP B 1 26 ? 6.254 -13.531 -19.891 1 87.25 26 ASP B O 1
ATOM 1533 N N . VAL B 1 27 ? 5.535 -11.547 -19.281 1 86.06 27 VAL B N 1
ATOM 1534 C CA . VAL B 1 27 ? 6.793 -11.156 -18.656 1 86.06 27 VAL B CA 1
ATOM 1535 C C . VAL B 1 27 ? 7.168 -12.156 -17.562 1 86.06 27 VAL B C 1
ATOM 1537 O O . VAL B 1 27 ? 8.352 -12.375 -17.281 1 86.06 27 VAL B O 1
ATOM 1540 N N . ASN B 1 28 ? 6.168 -12.852 -17.016 1 91.31 28 ASN B N 1
ATOM 1541 C CA . ASN B 1 28 ? 6.367 -13.781 -15.914 1 91.31 28 ASN B CA 1
ATOM 1542 C C . ASN B 1 28 ? 6.512 -15.219 -16.422 1 91.31 28 ASN B C 1
ATOM 1544 O O . ASN B 1 28 ? 6.578 -16.156 -15.617 1 91.31 28 ASN B O 1
ATOM 1548 N N . HIS B 1 29 ? 6.578 -15.336 -17.781 1 92.94 29 HIS B N 1
ATOM 1549 C CA . HIS B 1 29 ? 6.648 -16.688 -18.312 1 92.94 29 HIS B CA 1
ATOM 1550 C C . HIS B 1 29 ? 7.84 -17.453 -17.75 1 92.94 29 HIS B C 1
ATOM 1552 O O . HIS B 1 29 ? 8.953 -16.922 -17.703 1 92.94 29 HIS B O 1
ATOM 1558 N N . GLY B 1 30 ? 7.559 -18.625 -17.219 1 94.31 30 GLY B N 1
ATOM 1559 C CA . GLY B 1 30 ? 8.594 -19.5 -16.688 1 94.31 30 GLY B CA 1
ATOM 1560 C C . GLY B 1 30 ? 8.945 -19.188 -15.242 1 94.31 30 GLY B C 1
ATOM 1561 O O . GLY B 1 30 ? 9.906 -19.734 -14.703 1 94.31 30 GLY B O 1
ATOM 1562 N N . LYS B 1 31 ? 8.211 -18.359 -14.641 1 95.62 31 LYS B N 1
ATOM 1563 C CA . LYS B 1 31 ? 8.469 -18.016 -13.25 1 95.62 31 LYS B CA 1
ATOM 1564 C C . LYS B 1 31 ? 7.273 -18.359 -12.359 1 95.62 31 LYS B C 1
ATOM 1566 O O . LYS B 1 31 ? 6.145 -18.469 -12.844 1 95.62 31 LYS B O 1
ATOM 1571 N N . TRP B 1 32 ? 7.617 -18.625 -11.133 1 97.56 32 TRP B N 1
ATOM 1572 C CA . TRP B 1 32 ? 6.609 -18.797 -10.094 1 97.56 32 TRP B CA 1
ATOM 1573 C C . TRP B 1 32 ? 6.301 -17.469 -9.406 1 97.56 32 TRP B C 1
ATOM 1575 O O . TRP B 1 32 ? 7.211 -16.734 -9.008 1 97.56 32 TRP B O 1
ATOM 1585 N N . ILE B 1 33 ? 5.066 -17.188 -9.289 1 97.5 33 ILE B N 1
ATOM 1586 C CA . ILE B 1 33 ? 4.645 -15.977 -8.594 1 97.5 33 ILE B CA 1
ATOM 1587 C C . ILE B 1 33 ? 3.48 -16.297 -7.656 1 97.5 33 ILE B C 1
ATOM 1589 O O . ILE B 1 33 ? 2.975 -17.422 -7.652 1 97.5 33 ILE B O 1
ATOM 1593 N N . GLY B 1 34 ? 3.102 -15.344 -6.816 1 98.12 34 GLY B N 1
ATOM 1594 C CA . GLY B 1 34 ? 1.899 -15.484 -6.012 1 98.12 34 GLY B CA 1
ATOM 1595 C C . GLY B 1 34 ? 0.622 -15.305 -6.809 1 98.12 34 GLY B C 1
ATOM 1596 O O . GLY B 1 34 ? 0.666 -15.125 -8.031 1 98.12 34 GLY B O 1
ATOM 1597 N N . ILE B 1 35 ? -0.492 -15.398 -6.113 1 98.44 35 ILE B N 1
ATOM 1598 C CA . ILE B 1 35 ? -1.807 -15.211 -6.715 1 98.44 35 ILE B CA 1
ATOM 1599 C C . ILE B 1 35 ? -2.148 -13.719 -6.758 1 98.44 35 ILE B C 1
ATOM 1601 O O . ILE B 1 35 ? -1.998 -13.016 -5.758 1 98.44 35 ILE B O 1
ATOM 1605 N N . GLY B 1 36 ? -2.525 -13.266 -7.797 1 97.94 36 GLY B N 1
ATOM 1606 C CA . GLY B 1 36 ? -2.885 -11.859 -7.82 1 97.94 36 GLY B CA 1
ATOM 1607 C C . GLY B 1 36 ? -3.199 -11.344 -9.211 1 97.94 36 GLY B C 1
ATOM 1608 O O . GLY B 1 36 ? -3.4 -12.133 -10.141 1 97.94 36 GLY B O 1
ATOM 1609 N N . GLY B 1 37 ? -3.361 -10.047 -9.352 1 97.5 37 GLY B N 1
ATOM 1610 C CA . GLY B 1 37 ? -3.723 -9.422 -10.609 1 97.5 37 GLY B CA 1
ATOM 1611 C C . GLY B 1 37 ? -3.938 -7.926 -10.5 1 97.5 37 GLY B C 1
ATOM 1612 O O . GLY B 1 37 ? -3.49 -7.301 -9.539 1 97.5 37 GLY B O 1
ATOM 1613 N N . LYS B 1 38 ? -4.586 -7.402 -11.531 1 97.81 38 LYS B N 1
ATOM 1614 C CA . LYS B 1 38 ? -4.742 -5.957 -11.648 1 97.81 38 LYS B CA 1
ATOM 1615 C C . LYS B 1 38 ? -6.008 -5.477 -10.953 1 97.81 38 LYS B C 1
ATOM 1617 O O . LYS B 1 38 ? -7.008 -6.199 -10.906 1 97.81 38 LYS B O 1
ATOM 1622 N N . PHE B 1 39 ? -5.906 -4.203 -10.461 1 98.5 39 PHE B N 1
ATOM 1623 C CA . PHE B 1 39 ? -7.066 -3.553 -9.859 1 98.5 39 PHE B CA 1
ATOM 1624 C C . PHE B 1 39 ? -8.164 -3.342 -10.898 1 98.5 39 PHE B C 1
ATOM 1626 O O . PHE B 1 39 ? -7.887 -2.98 -12.039 1 98.5 39 PHE B O 1
ATOM 1633 N N . LEU B 1 40 ? -9.438 -3.561 -10.531 1 97.75 40 LEU B N 1
ATOM 1634 C CA . LEU B 1 40 ? -10.57 -2.92 -11.195 1 97.75 40 LEU B CA 1
ATOM 1635 C C . LEU B 1 40 ? -10.781 -1.505 -10.664 1 97.75 40 LEU B C 1
ATOM 1637 O O . LEU B 1 40 ? -10.227 -1.139 -9.625 1 97.75 40 LEU B O 1
ATOM 1641 N N . PRO B 1 41 ? -11.516 -0.736 -11.367 1 96.56 41 PRO B N 1
ATOM 1642 C CA . PRO B 1 41 ? -11.711 0.646 -10.93 1 96.56 41 PRO B CA 1
ATOM 1643 C C . PRO B 1 41 ? -12.25 0.737 -9.5 1 96.56 41 PRO B C 1
ATOM 1645 O O . PRO B 1 41 ? -13.219 0.059 -9.156 1 96.56 41 PRO B O 1
ATOM 1648 N N . ASP B 1 42 ? -11.57 1.461 -8.57 1 96.25 42 ASP B N 1
ATOM 1649 C CA . ASP B 1 42 ? -11.977 1.89 -7.238 1 96.25 42 ASP B CA 1
ATOM 1650 C C . ASP B 1 42 ? -11.938 0.726 -6.25 1 96.25 42 ASP B C 1
ATOM 1652 O O . ASP B 1 42 ? -12.461 0.827 -5.141 1 96.25 42 ASP B O 1
ATOM 1656 N N . GLU B 1 43 ? -11.32 -0.377 -6.617 1 98.12 43 GLU B N 1
ATOM 1657 C CA . GLU B 1 43 ? -11.07 -1.477 -5.691 1 98.12 43 GLU B CA 1
ATOM 1658 C C . GLU B 1 43 ? -10.008 -1.106 -4.668 1 98.12 43 GLU B C 1
ATOM 1660 O O . GLU B 1 43 ? -9.008 -0.471 -5.008 1 98.12 43 GLU B O 1
ATOM 1665 N N . SER B 1 44 ? -10.289 -1.462 -3.457 1 98.69 44 SER B N 1
ATOM 1666 C CA . SER B 1 44 ? -9.188 -1.491 -2.504 1 98.69 44 SER B CA 1
ATOM 1667 C C . SER B 1 44 ? -8.266 -2.678 -2.766 1 98.69 44 SER B C 1
ATOM 1669 O O . SER B 1 44 ? -8.648 -3.631 -3.445 1 98.69 44 SER B O 1
ATOM 1671 N N . PRO B 1 45 ? -7.047 -2.6 -2.271 1 98.88 45 PRO B N 1
ATOM 1672 C CA . PRO B 1 45 ? -6.18 -3.773 -2.408 1 98.88 45 PRO B CA 1
ATOM 1673 C C . PRO B 1 45 ? -6.82 -5.043 -1.857 1 98.88 45 PRO B C 1
ATOM 1675 O O . PRO B 1 45 ? -6.672 -6.121 -2.445 1 98.88 45 PRO B O 1
ATOM 1678 N N . ASP B 1 46 ? -7.531 -4.922 -0.776 1 98.75 46 ASP B N 1
ATOM 1679 C CA . ASP B 1 46 ? -8.219 -6.07 -0.202 1 98.75 46 ASP B CA 1
ATOM 1680 C C . ASP B 1 46 ? -9.219 -6.664 -1.192 1 98.75 46 ASP B C 1
ATOM 1682 O O . ASP B 1 46 ? -9.227 -7.875 -1.426 1 98.75 46 ASP B O 1
ATOM 1686 N N . GLU B 1 47 ? -10.047 -5.801 -1.707 1 98.69 47 GLU B N 1
ATOM 1687 C CA . GLU B 1 47 ? -11.07 -6.23 -2.656 1 98.69 47 GLU B CA 1
ATOM 1688 C C . GLU B 1 47 ? -10.445 -6.902 -3.875 1 98.69 47 GLU B C 1
ATOM 1690 O O . GLU B 1 47 ? -10.922 -7.945 -4.328 1 98.69 47 GLU B O 1
ATOM 1695 N N . CYS B 1 48 ? -9.445 -6.293 -4.387 1 98.81 48 CYS B N 1
ATOM 1696 C CA . CYS B 1 48 ? -8.742 -6.848 -5.535 1 98.81 48 CYS B CA 1
ATOM 1697 C C . CYS B 1 48 ? -8.148 -8.211 -5.207 1 98.81 48 CYS B C 1
ATOM 1699 O O . CYS B 1 48 ? -8.328 -9.172 -5.961 1 98.81 48 CYS B O 1
ATOM 1701 N N . ALA B 1 49 ? -7.422 -8.305 -4.062 1 98.81 49 ALA B N 1
ATOM 1702 C CA . ALA B 1 49 ? -6.789 -9.562 -3.654 1 98.81 49 ALA B CA 1
ATOM 1703 C C . ALA B 1 49 ? -7.816 -10.68 -3.523 1 98.81 49 ALA B C 1
ATOM 1705 O O . ALA B 1 49 ? -7.629 -11.766 -4.066 1 98.81 49 ALA B O 1
ATOM 1706 N N . LEU B 1 50 ? -8.867 -10.344 -2.867 1 98.56 50 LEU B N 1
ATOM 1707 C CA . LEU B 1 50 ? -9.898 -11.352 -2.631 1 98.56 50 LEU B CA 1
ATOM 1708 C C . LEU B 1 50 ? -10.539 -11.789 -3.943 1 98.56 50 LEU B C 1
ATOM 1710 O O . LEU B 1 50 ? -10.781 -12.977 -4.152 1 98.56 50 LEU B O 1
ATOM 1714 N N . ARG B 1 51 ? -10.859 -10.844 -4.801 1 98.38 51 ARG B N 1
ATOM 1715 C CA . ARG B 1 51 ? -11.438 -11.172 -6.094 1 98.38 51 ARG B CA 1
ATOM 1716 C C . ARG B 1 51 ? -10.5 -12.062 -6.91 1 98.38 51 ARG B C 1
ATOM 1718 O O . ARG B 1 51 ? -10.922 -13.094 -7.438 1 98.38 51 ARG B O 1
ATOM 1725 N N . GLU B 1 52 ? -9.242 -11.672 -7.012 1 98.44 52 GLU B N 1
ATOM 1726 C CA . GLU B 1 52 ? -8.258 -12.414 -7.801 1 98.44 52 GLU B CA 1
ATOM 1727 C C . GLU B 1 52 ? -8.047 -13.812 -7.246 1 98.44 52 GLU B C 1
ATOM 1729 O O . GLU B 1 52 ? -7.859 -14.766 -8.008 1 98.44 52 GLU B O 1
ATOM 1734 N N . ILE B 1 53 ? -8 -13.969 -5.914 1 98.44 53 ILE B N 1
ATOM 1735 C CA . ILE B 1 53 ? -7.867 -15.273 -5.289 1 98.44 53 ILE B CA 1
ATOM 1736 C C . ILE B 1 53 ? -9.008 -16.188 -5.742 1 98.44 53 ILE B C 1
ATOM 1738 O O . ILE B 1 53 ? -8.773 -17.312 -6.195 1 98.44 53 ILE B O 1
ATOM 1742 N N . GLN B 1 54 ? -10.172 -15.602 -5.672 1 97.94 54 GLN B N 1
ATOM 1743 C CA . GLN B 1 54 ? -11.336 -16.391 -6.062 1 97.94 54 GLN B CA 1
ATOM 1744 C C . GLN B 1 54 ? -11.305 -16.703 -7.555 1 97.94 54 GLN B C 1
ATOM 1746 O O . GLN B 1 54 ? -11.516 -17.844 -7.957 1 97.94 54 GLN B O 1
ATOM 1751 N N . GLU B 1 55 ? -11.109 -15.766 -8.391 1 97.88 55 GLU B N 1
ATOM 1752 C CA . GLU B 1 55 ? -11.117 -15.922 -9.844 1 97.88 55 GLU B CA 1
ATOM 1753 C C . GLU B 1 55 ? -10.062 -16.922 -10.289 1 97.88 55 GLU B C 1
ATOM 1755 O O . GLU B 1 55 ? -10.312 -17.734 -11.18 1 97.88 55 GLU B O 1
ATOM 1760 N N . GLU B 1 56 ? -8.875 -16.875 -9.664 1 97.75 56 GLU B N 1
ATOM 1761 C CA . GLU B 1 56 ? -7.742 -17.641 -10.172 1 97.75 56 GLU B CA 1
ATOM 1762 C C . GLU B 1 56 ? -7.684 -19.031 -9.531 1 97.75 56 GLU B C 1
ATOM 1764 O O . GLU B 1 56 ? -7.121 -19.953 -10.109 1 97.75 56 GLU B O 1
ATOM 1769 N N . THR B 1 57 ? -8.234 -19.188 -8.32 1 98.25 57 THR B N 1
ATOM 1770 C CA . THR B 1 57 ? -7.953 -20.422 -7.594 1 98.25 57 THR B CA 1
ATOM 1771 C C . THR B 1 57 ? -9.25 -21.078 -7.129 1 98.25 57 THR B C 1
ATOM 1773 O O . THR B 1 57 ? -9.25 -22.25 -6.75 1 98.25 57 THR B O 1
ATOM 1776 N N . GLY B 1 58 ? -10.359 -20.312 -7.082 1 98.12 58 GLY B N 1
ATOM 1777 C CA . GLY B 1 58 ? -11.602 -20.797 -6.52 1 98.12 58 GLY B CA 1
ATOM 1778 C C . GLY B 1 58 ? -11.617 -20.812 -5.004 1 98.12 58 GLY B C 1
ATOM 1779 O O . GLY B 1 58 ? -12.617 -21.172 -4.387 1 98.12 58 GLY B O 1
ATOM 1780 N N . LEU B 1 59 ? -10.602 -20.391 -4.367 1 98.31 59 LEU B N 1
ATOM 1781 C CA . LEU B 1 59 ? -10.477 -20.438 -2.914 1 98.31 59 LEU B CA 1
ATOM 1782 C C . LEU B 1 59 ? -11.07 -19.188 -2.279 1 98.31 59 LEU B C 1
ATOM 1784 O O . LEU B 1 59 ? -11.227 -18.156 -2.943 1 98.31 59 LEU B O 1
ATOM 1788 N N . VAL B 1 60 ? -11.375 -19.375 -1.005 1 97.31 60 VAL B N 1
ATOM 1789 C CA . VAL B 1 60 ? -11.742 -18.266 -0.138 1 97.31 60 VAL B CA 1
ATOM 1790 C C . VAL B 1 60 ? -10.727 -18.125 0.996 1 97.31 60 VAL B C 1
ATOM 1792 O O . VAL B 1 60 ? -10.492 -19.094 1.736 1 97.31 60 VAL B O 1
ATOM 1795 N N . ALA B 1 61 ? -10.164 -17 1.08 1 97.56 61 ALA B N 1
ATOM 1796 C CA . ALA B 1 61 ? -9.18 -16.797 2.145 1 97.56 61 ALA B CA 1
ATOM 1797 C C . ALA B 1 61 ? -9.859 -16.75 3.51 1 97.56 61 ALA B C 1
ATOM 1799 O O . ALA B 1 61 ? -10.883 -16.078 3.68 1 97.56 61 ALA B O 1
ATOM 1800 N N . GLU B 1 62 ? -9.305 -17.469 4.441 1 97 62 GLU B N 1
ATOM 1801 C CA . GLU B 1 62 ? -9.742 -17.391 5.832 1 97 62 GLU B CA 1
ATOM 1802 C C . GLU B 1 62 ? -9.156 -16.172 6.527 1 97 62 GLU B C 1
ATOM 1804 O O . GLU B 1 62 ? -9.836 -15.5 7.309 1 97 62 GLU B O 1
ATOM 1809 N N . THR B 1 63 ? -7.922 -15.977 6.352 1 96.69 63 THR B N 1
ATOM 1810 C CA . THR B 1 63 ? -7.223 -14.781 6.801 1 96.69 63 THR B CA 1
ATOM 1811 C C . THR B 1 63 ? -6.52 -14.094 5.633 1 96.69 63 THR B C 1
ATOM 1813 O O . THR B 1 63 ? -6.172 -14.742 4.645 1 96.69 63 THR B O 1
ATOM 1816 N N . LEU B 1 64 ? -6.422 -12.852 5.68 1 97.25 64 LEU B N 1
ATOM 1817 C CA . LEU B 1 64 ? -5.699 -12.023 4.723 1 97.25 64 LEU B CA 1
ATOM 1818 C C . LEU B 1 64 ? -5.008 -10.859 5.426 1 97.25 64 LEU B C 1
ATOM 1820 O O . LEU B 1 64 ? -5.672 -10.031 6.059 1 97.25 64 LEU B O 1
ATOM 1824 N N . ILE B 1 65 ? -3.717 -10.812 5.332 1 96.75 65 ILE B N 1
ATOM 1825 C CA . ILE B 1 65 ? -2.93 -9.805 6.035 1 96.75 65 ILE B CA 1
ATOM 1826 C C . ILE B 1 65 ? -2.184 -8.938 5.023 1 96.75 65 ILE B C 1
ATOM 1828 O O . ILE B 1 65 ? -1.479 -9.453 4.152 1 96.75 65 ILE B O 1
ATOM 1832 N N . TYR B 1 66 ? -2.41 -7.68 5.059 1 98 66 TYR B N 1
ATOM 1833 C CA . TYR B 1 66 ? -1.65 -6.734 4.25 1 98 66 TYR B CA 1
ATOM 1834 C C . TYR B 1 66 ? -0.197 -6.672 4.703 1 98 66 TYR B C 1
ATOM 1836 O O . TYR B 1 66 ? 0.09 -6.285 5.836 1 98 66 TYR B O 1
ATOM 1844 N N . ARG B 1 67 ? 0.788 -6.965 3.816 1 97.81 67 ARG B N 1
ATOM 1845 C CA . ARG B 1 67 ? 2.184 -7.109 4.215 1 97.81 67 ARG B CA 1
ATOM 1846 C C . ARG B 1 67 ? 3.012 -5.914 3.746 1 97.81 67 ARG B C 1
ATOM 1848 O O . ARG B 1 67 ? 4.102 -5.668 4.262 1 97.81 67 ARG B O 1
ATOM 1855 N N . GLY B 1 68 ? 2.551 -5.262 2.715 1 98 68 GLY B N 1
ATOM 1856 C CA . GLY B 1 68 ? 3.316 -4.125 2.234 1 98 68 GLY B CA 1
ATOM 1857 C C . GLY B 1 68 ? 3.141 -3.871 0.749 1 98 68 GLY B C 1
ATOM 1858 O O . GLY B 1 68 ? 2.139 -4.281 0.158 1 98 68 GLY B O 1
ATOM 1859 N N . VAL B 1 69 ? 4.102 -3.09 0.165 1 98.81 69 VAL B N 1
ATOM 1860 C CA . VAL B 1 69 ? 4.004 -2.693 -1.235 1 98.81 69 VAL B CA 1
ATOM 1861 C C . VAL B 1 69 ? 5.363 -2.842 -1.911 1 98.81 69 VAL B C 1
ATOM 1863 O O . VAL B 1 69 ? 6.402 -2.566 -1.302 1 98.81 69 VAL B O 1
ATOM 1866 N N . VAL B 1 70 ? 5.355 -3.318 -3.131 1 98.69 70 VAL B N 1
ATOM 1867 C CA . VAL B 1 70 ? 6.543 -3.406 -3.977 1 98.69 70 VAL B CA 1
ATOM 1868 C C . VAL B 1 70 ? 6.395 -2.475 -5.176 1 98.69 70 VAL B C 1
ATOM 1870 O O . VAL B 1 70 ? 5.43 -2.582 -5.938 1 98.69 70 VAL B O 1
ATOM 1873 N N . THR B 1 71 ? 7.246 -1.53 -5.281 1 98.69 71 THR B N 1
ATOM 1874 C CA . THR B 1 71 ? 7.402 -0.744 -6.5 1 98.69 71 THR B CA 1
ATOM 1875 C C . THR B 1 71 ? 8.289 -1.474 -7.508 1 98.69 71 THR B C 1
ATOM 1877 O O . THR B 1 71 ? 9.492 -1.609 -7.293 1 98.69 71 THR B O 1
ATOM 1880 N N . PHE B 1 72 ? 7.688 -1.949 -8.555 1 97.62 72 PHE B N 1
ATOM 1881 C CA . PHE B 1 72 ? 8.367 -2.736 -9.578 1 97.62 72 PHE B CA 1
ATOM 1882 C C . PHE B 1 72 ? 8.609 -1.901 -10.828 1 97.62 72 PHE B C 1
ATOM 1884 O O . PHE B 1 72 ? 7.672 -1.566 -11.555 1 97.62 72 PHE B O 1
ATOM 1891 N N . CYS B 1 73 ? 9.828 -1.538 -11.102 1 97.38 73 CYS B N 1
ATOM 1892 C CA . CYS B 1 73 ? 10.242 -0.801 -12.289 1 97.38 73 CYS B CA 1
ATOM 1893 C C . CYS B 1 73 ? 10.953 -1.717 -13.273 1 97.38 73 CYS B C 1
ATOM 1895 O O . CYS B 1 73 ? 11.938 -2.371 -12.922 1 97.38 73 CYS B O 1
ATOM 1897 N N . TYR B 1 74 ? 10.461 -1.742 -14.469 1 95.19 74 TYR B N 1
ATOM 1898 C CA . TYR B 1 74 ? 11 -2.623 -15.5 1 95.19 74 TYR B CA 1
ATOM 1899 C C . TYR B 1 74 ? 11.297 -1.849 -16.781 1 95.19 74 TYR B C 1
ATOM 1901 O O . TYR B 1 74 ? 10.383 -1.528 -17.547 1 95.19 74 TYR B O 1
ATOM 1909 N N . ASP B 1 75 ? 12.586 -1.608 -17.016 1 94.81 75 ASP B N 1
ATOM 1910 C CA . ASP B 1 75 ? 13.031 -0.892 -18.203 1 94.81 75 ASP B CA 1
ATOM 1911 C C . ASP B 1 75 ? 12.32 0.45 -18.344 1 94.81 75 ASP B C 1
ATOM 1913 O O . ASP B 1 75 ? 12.32 1.26 -17.406 1 94.81 75 ASP B O 1
ATOM 1917 N N . GLU B 1 76 ? 11.648 0.706 -19.516 1 94.44 76 GLU B N 1
ATOM 1918 C CA . GLU B 1 76 ? 11.055 2.018 -19.75 1 94.44 76 GLU B CA 1
ATOM 1919 C C . GLU B 1 76 ? 9.562 2.012 -19.453 1 94.44 76 GLU B C 1
ATOM 1921 O O . GLU B 1 76 ? 8.883 3.031 -19.609 1 94.44 76 GLU B O 1
ATOM 1926 N N . ALA B 1 77 ? 9.125 0.936 -18.984 1 94.88 77 ALA B N 1
ATOM 1927 C CA . ALA B 1 77 ? 7.695 0.863 -18.688 1 94.88 77 ALA B CA 1
ATOM 1928 C C . ALA B 1 77 ? 7.367 1.631 -17.406 1 94.88 77 ALA B C 1
ATOM 1930 O O . ALA B 1 77 ? 8.219 1.785 -16.531 1 94.88 77 ALA B O 1
ATOM 1931 N N . PRO B 1 78 ? 6.16 2.123 -17.312 1 96.12 78 PRO B N 1
ATOM 1932 C CA . PRO B 1 78 ? 5.762 2.73 -16.047 1 96.12 78 PRO B CA 1
ATOM 1933 C C . PRO B 1 78 ? 5.816 1.75 -14.875 1 96.12 78 PRO B C 1
ATOM 1935 O O . PRO B 1 78 ? 5.57 0.555 -15.055 1 96.12 78 PRO B O 1
ATOM 1938 N N . ALA B 1 79 ? 6.062 2.225 -13.672 1 97.38 79 ALA B N 1
ATOM 1939 C CA . ALA B 1 79 ? 6.164 1.389 -12.477 1 97.38 79 ALA B CA 1
ATOM 1940 C C . ALA B 1 79 ? 4.844 0.682 -12.188 1 97.38 79 ALA B C 1
ATOM 1942 O O . ALA B 1 79 ? 3.768 1.245 -12.406 1 97.38 79 ALA B O 1
ATOM 1943 N N . GLU B 1 80 ? 5.027 -0.487 -11.742 1 97.31 80 GLU B N 1
ATOM 1944 C CA . GLU B 1 80 ? 3.924 -1.245 -11.164 1 97.31 80 GLU B CA 1
ATOM 1945 C C . GLU B 1 80 ? 3.982 -1.223 -9.641 1 97.31 80 GLU B C 1
ATOM 1947 O O . GLU B 1 80 ? 5.039 -1.458 -9.047 1 97.31 80 GLU B O 1
ATOM 1952 N N . TYR B 1 81 ? 2.896 -0.869 -9.008 1 98.62 81 TYR B N 1
ATOM 1953 C CA . TYR B 1 81 ? 2.781 -0.895 -7.559 1 98.62 81 TYR B CA 1
ATOM 1954 C C . TYR B 1 81 ? 1.976 -2.104 -7.098 1 98.62 81 TYR B C 1
ATOM 1956 O O . TYR B 1 81 ? 0.757 -2.154 -7.281 1 98.62 81 TYR B O 1
ATOM 1964 N N . MET B 1 82 ? 2.713 -3.045 -6.473 1 98.69 82 MET B N 1
ATOM 1965 C CA . MET B 1 82 ? 2.162 -4.348 -6.117 1 98.69 82 MET B CA 1
ATOM 1966 C C . MET B 1 82 ? 1.897 -4.434 -4.617 1 98.69 82 MET B C 1
ATOM 1968 O O . MET B 1 82 ? 2.832 -4.398 -3.814 1 98.69 82 MET B O 1
ATOM 1972 N N . HIS B 1 83 ? 0.623 -4.5 -4.258 1 98.88 83 HIS B N 1
ATOM 1973 C CA . HIS B 1 83 ? 0.268 -4.723 -2.861 1 98.88 83 HIS B CA 1
ATOM 1974 C C . HIS B 1 83 ? 0.366 -6.199 -2.498 1 98.88 83 HIS B C 1
ATOM 1976 O O . HIS B 1 83 ? -0.275 -7.043 -3.129 1 98.88 83 HIS B O 1
ATOM 1982 N N . VAL B 1 84 ? 1.156 -6.52 -1.529 1 98.75 84 VAL B N 1
ATOM 1983 C CA . VAL B 1 84 ? 1.499 -7.898 -1.196 1 98.75 84 VAL B CA 1
ATOM 1984 C C . VAL B 1 84 ? 0.699 -8.352 0.024 1 98.75 84 VAL B C 1
ATOM 1986 O O . VAL B 1 84 ? 0.59 -7.613 1.009 1 98.75 84 VAL B O 1
ATOM 1989 N N . TYR B 1 85 ? 0.156 -9.523 -0.075 1 98.62 85 TYR B N 1
ATOM 1990 C CA . TYR B 1 85 ? -0.621 -10.117 1.006 1 98.62 85 TYR B CA 1
ATOM 1991 C C . TYR B 1 85 ? -0.108 -11.508 1.341 1 98.62 85 TYR B C 1
ATOM 1993 O O . TYR B 1 85 ? 0.463 -12.195 0.486 1 98.62 85 TYR B O 1
ATOM 2001 N N . SER B 1 86 ? -0.306 -11.891 2.545 1 98 86 SER B N 1
ATOM 2002 C CA . SER B 1 86 ? -0.296 -13.297 2.936 1 98 86 SER B CA 1
ATOM 2003 C C . SER B 1 86 ? -1.633 -13.711 3.545 1 98 86 SER B C 1
ATOM 2005 O O . SER B 1 86 ? -2.406 -12.859 3.99 1 98 86 SER B O 1
ATOM 2007 N N . GLY B 1 87 ? -1.961 -14.945 3.484 1 97.25 87 GLY B N 1
ATOM 2008 C CA . GLY B 1 87 ? -3.213 -15.43 4.043 1 97.25 87 GLY B CA 1
ATOM 2009 C C . GLY B 1 87 ? -3.24 -16.938 4.227 1 97.25 87 GLY B C 1
ATOM 2010 O O . GLY B 1 87 ? -2.271 -17.625 3.906 1 97.25 87 GLY B O 1
ATOM 2011 N N . THR B 1 88 ? -4.395 -17.344 4.848 1 98.06 88 THR B N 1
ATOM 2012 C CA . THR B 1 88 ? -4.613 -18.766 5.035 1 98.06 88 THR B CA 1
ATOM 2013 C C . THR B 1 88 ? -5.938 -19.203 4.414 1 98.06 88 THR B C 1
ATOM 2015 O O . THR B 1 88 ? -6.816 -18.375 4.172 1 98.06 88 THR B O 1
ATOM 2018 N N . VAL B 1 89 ? -6.008 -20.469 4.035 1 98.25 89 VAL B N 1
ATOM 2019 C CA . VAL B 1 89 ? -7.227 -21.062 3.5 1 98.25 89 VAL B CA 1
ATOM 2020 C C . VAL B 1 89 ? -7.551 -22.344 4.266 1 98.25 89 VAL B C 1
ATOM 2022 O O . VAL B 1 89 ? -6.68 -22.938 4.918 1 98.25 89 VAL B O 1
ATOM 2025 N N . LYS B 1 90 ? -8.758 -22.766 4.121 1 96.38 90 LYS B N 1
ATOM 2026 C CA . LYS B 1 90 ? -9.219 -23.922 4.879 1 96.38 90 LYS B CA 1
ATOM 2027 C C . LYS B 1 90 ? -9.133 -25.203 4.043 1 96.38 90 LYS B C 1
ATOM 2029 O O . LYS B 1 90 ? -9.289 -26.297 4.566 1 96.38 90 LYS B O 1
ATOM 2034 N N . THR B 1 91 ? -8.984 -25 2.773 1 96.44 91 THR B N 1
ATOM 2035 C CA . THR B 1 91 ? -8.883 -26.141 1.871 1 96.44 91 THR B CA 1
ATOM 2036 C C . THR B 1 91 ? -7.777 -25.906 0.841 1 96.44 91 THR B C 1
ATOM 2038 O O . THR B 1 91 ? -7.41 -24.766 0.555 1 96.44 91 THR B O 1
ATOM 2041 N N . ARG B 1 92 ? -7.297 -26.969 0.258 1 96.12 92 ARG B N 1
ATOM 2042 C CA . ARG B 1 92 ? -6.223 -26.875 -0.726 1 96.12 92 ARG B CA 1
ATOM 2043 C C . ARG B 1 92 ? -6.758 -27.062 -2.141 1 96.12 92 ARG B C 1
ATOM 2045 O O . ARG B 1 92 ? -6.004 -26.969 -3.113 1 96.12 92 ARG B O 1
ATOM 2052 N N . THR B 1 93 ? -7.969 -27.438 -2.223 1 97.12 93 THR B N 1
ATOM 2053 C CA . THR B 1 93 ? -8.531 -27.719 -3.537 1 97.12 93 THR B CA 1
ATOM 2054 C C . THR B 1 93 ? -8.648 -26.438 -4.363 1 97.12 93 THR B C 1
ATOM 2056 O O . THR B 1 93 ? -9.359 -25.5 -3.977 1 97.12 93 THR B O 1
ATOM 2059 N N . VAL B 1 94 ? -8.008 -26.422 -5.527 1 97.75 94 VAL B N 1
ATOM 2060 C CA . VAL B 1 94 ? -8.039 -25.25 -6.387 1 97.75 94 VAL B CA 1
ATOM 2061 C C . VAL B 1 94 ? -8.656 -25.609 -7.734 1 97.75 94 VAL B C 1
ATOM 2063 O O . VAL B 1 94 ? -8.648 -26.766 -8.141 1 97.75 94 VAL B O 1
ATOM 2066 N N . THR B 1 95 ? -9.211 -24.641 -8.375 1 96.12 95 THR B N 1
ATOM 2067 C CA . THR B 1 95 ? -9.68 -24.797 -9.75 1 96.12 95 THR B CA 1
ATOM 2068 C C . THR B 1 95 ? -8.555 -24.484 -10.734 1 96.12 95 THR B C 1
ATOM 2070 O O . THR B 1 95 ? -7.512 -23.953 -10.352 1 96.12 95 THR B O 1
ATOM 2073 N N . ALA B 1 96 ? -8.82 -24.875 -11.992 1 92.19 96 ALA B N 1
ATOM 2074 C CA . ALA B 1 96 ? -7.844 -24.547 -13.031 1 92.19 96 ALA B CA 1
ATOM 2075 C C . ALA B 1 96 ? -7.742 -23.047 -13.242 1 92.19 96 ALA B C 1
ATOM 2077 O O . ALA B 1 96 ? -8.75 -22.344 -13.211 1 92.19 96 ALA B O 1
ATOM 2078 N N . CYS B 1 97 ? -6.52 -22.594 -13.445 1 93.38 97 CYS B N 1
ATOM 2079 C CA . CYS B 1 97 ? -6.246 -21.188 -13.695 1 93.38 97 CYS B CA 1
ATOM 2080 C C . CYS B 1 97 ? -5.812 -20.969 -15.141 1 93.38 97 CYS B C 1
ATOM 2082 O O . CYS B 1 97 ? -4.898 -21.625 -15.633 1 93.38 97 CYS B O 1
ATOM 2084 N N . ASP B 1 98 ? -6.348 -19.984 -15.805 1 91.62 98 ASP B N 1
ATOM 2085 C CA . ASP B 1 98 ? -6.066 -19.719 -17.219 1 91.62 98 ASP B CA 1
ATOM 2086 C C . ASP B 1 98 ? -4.707 -19.047 -17.375 1 91.62 98 ASP B C 1
ATOM 2088 O O . ASP B 1 98 ? -4.148 -19.031 -18.484 1 91.62 98 ASP B O 1
ATOM 2092 N N . GLU B 1 99 ? -4.227 -18.641 -16.281 1 92.69 99 GLU B N 1
ATOM 2093 C CA . GLU B 1 99 ? -2.99 -17.875 -16.375 1 92.69 99 GLU B CA 1
ATOM 2094 C C . GLU B 1 99 ? -1.767 -18.766 -16.188 1 92.69 99 GLU B C 1
ATOM 2096 O O . GLU B 1 99 ? -0.645 -18.359 -16.5 1 92.69 99 GLU B O 1
ATOM 2101 N N . GLY B 1 100 ? -1.954 -19.906 -15.641 1 96.62 100 GLY B N 1
ATOM 2102 C CA . GLY B 1 100 ? -0.841 -20.812 -15.375 1 96.62 100 GLY B CA 1
ATOM 2103 C C . GLY B 1 100 ? -1.236 -22.016 -14.547 1 96.62 100 GLY B C 1
ATOM 2104 O O . GLY B 1 100 ? -2.416 -22.375 -14.477 1 96.62 100 GLY B O 1
ATOM 2105 N N . THR B 1 101 ? -0.202 -22.688 -14.016 1 97.56 1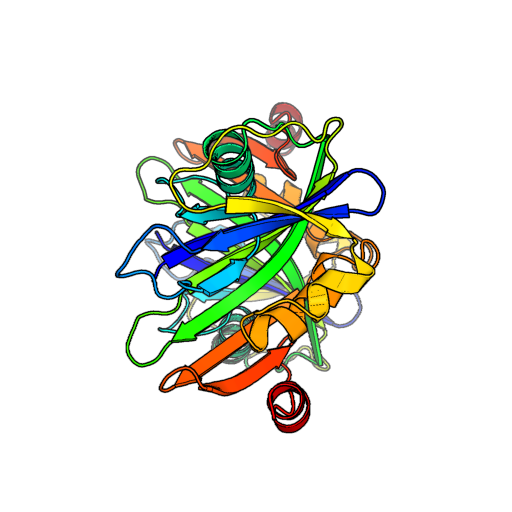01 THR B N 1
ATOM 2106 C CA . THR B 1 101 ? -0.41 -23.891 -13.234 1 97.56 101 THR B CA 1
ATOM 2107 C C . THR B 1 101 ? -0.25 -23.609 -11.742 1 97.56 101 THR B C 1
ATOM 2109 O O . THR B 1 101 ? 0.788 -23.094 -11.312 1 97.56 101 THR B O 1
ATOM 2112 N N . LEU B 1 102 ? -1.242 -23.984 -11 1 98.44 102 LEU B N 1
ATOM 2113 C CA . LEU B 1 102 ? -1.226 -23.797 -9.555 1 98.44 102 LEU B CA 1
ATOM 2114 C C . LEU B 1 102 ? -0.585 -25 -8.867 1 98.44 102 LEU B C 1
ATOM 2116 O O . LEU B 1 102 ? -0.848 -26.141 -9.234 1 98.44 102 LEU B O 1
ATOM 2120 N N . ARG B 1 103 ? 0.256 -24.688 -7.859 1 98.31 103 ARG B N 1
ATOM 2121 C CA . ARG B 1 103 ? 0.861 -25.766 -7.07 1 98.31 103 ARG B CA 1
ATOM 2122 C C . ARG B 1 103 ? 1.054 -25.328 -5.621 1 98.31 103 ARG B C 1
ATOM 2124 O O . ARG B 1 103 ? 1.479 -24.203 -5.355 1 98.31 103 ARG B O 1
ATOM 2131 N N . TRP B 1 104 ? 0.667 -26.25 -4.742 1 98.69 104 TRP B N 1
ATOM 2132 C CA . TRP B 1 104 ? 1.061 -26.094 -3.346 1 98.69 104 TRP B CA 1
ATOM 2133 C C . TRP B 1 104 ? 2.512 -26.516 -3.137 1 98.69 104 TRP B C 1
ATOM 2135 O O . TRP B 1 104 ? 2.885 -27.641 -3.447 1 98.69 104 TRP B O 1
ATOM 2145 N N . VAL B 1 105 ? 3.334 -25.594 -2.633 1 98.62 105 VAL B N 1
ATOM 2146 C CA . VAL B 1 105 ? 4.762 -25.828 -2.441 1 98.62 105 VAL B CA 1
ATOM 2147 C C . VAL B 1 105 ? 5.113 -25.703 -0.961 1 98.62 105 VAL B C 1
ATOM 2149 O O . VAL B 1 105 ? 4.699 -24.75 -0.297 1 98.62 105 VAL B O 1
ATOM 2152 N N . PRO B 1 106 ? 5.875 -26.719 -0.405 1 98.44 106 PRO B N 1
ATOM 2153 C CA . PRO B 1 106 ? 6.352 -26.484 0.958 1 98.44 106 PRO B CA 1
ATOM 2154 C C . PRO B 1 106 ? 7.059 -25.141 1.109 1 98.44 106 PRO B C 1
ATOM 2156 O O . PRO B 1 106 ? 7.879 -24.766 0.265 1 98.44 106 PRO B O 1
ATOM 2159 N N . GLU B 1 107 ? 6.684 -24.422 2.143 1 97.25 107 GLU B N 1
ATOM 2160 C CA . GLU B 1 107 ? 7.184 -23.062 2.338 1 97.25 107 GLU B CA 1
ATOM 2161 C C . GLU B 1 107 ? 8.703 -23.016 2.244 1 97.25 107 GLU B C 1
ATOM 2163 O O . GLU B 1 107 ? 9.273 -22.094 1.651 1 97.25 107 GLU B O 1
ATOM 2168 N N . GLU B 1 108 ? 9.383 -24 2.799 1 95.94 108 GLU B N 1
ATOM 2169 C CA . GLU B 1 108 ? 10.844 -24.031 2.855 1 95.94 108 GLU B CA 1
ATOM 2170 C C . GLU B 1 108 ? 11.445 -24.188 1.462 1 95.94 108 GLU B C 1
ATOM 2172 O O . GLU B 1 108 ? 12.633 -23.938 1.261 1 95.94 108 GLU B O 1
ATOM 2177 N N . GLU B 1 109 ? 10.703 -24.625 0.453 1 97.25 109 GLU B N 1
ATOM 2178 C CA . GLU B 1 109 ? 11.188 -24.875 -0.903 1 97.25 109 GLU B CA 1
ATOM 2179 C C . GLU B 1 109 ? 10.883 -23.688 -1.814 1 97.25 109 GLU B C 1
ATOM 2181 O O . GLU B 1 109 ? 11.406 -23.609 -2.93 1 97.25 109 GLU B O 1
ATOM 2186 N N . VAL B 1 110 ? 10.086 -22.75 -1.389 1 96.94 110 VAL B N 1
ATOM 2187 C CA . VAL B 1 110 ? 9.625 -21.641 -2.217 1 96.94 110 VAL B CA 1
ATOM 2188 C C . VAL B 1 110 ? 10.828 -20.828 -2.717 1 96.94 110 VAL B C 1
ATOM 2190 O O . VAL B 1 110 ? 10.898 -20.484 -3.898 1 96.94 110 VAL B O 1
ATOM 2193 N N . PRO B 1 111 ? 11.875 -20.594 -1.872 1 93.5 111 PRO B N 1
ATOM 2194 C CA . PRO B 1 111 ? 13.008 -19.781 -2.336 1 93.5 111 PRO B CA 1
ATOM 2195 C C . PRO B 1 111 ? 13.805 -20.469 -3.439 1 93.5 111 PRO B C 1
ATOM 2197 O O . PRO B 1 111 ? 14.578 -19.812 -4.141 1 93.5 111 PRO B O 1
ATOM 2200 N N . ASP B 1 112 ? 13.625 -21.75 -3.609 1 94.81 112 ASP B N 1
ATOM 2201 C CA . ASP B 1 112 ? 14.398 -22.5 -4.582 1 94.81 112 ASP B CA 1
ATOM 2202 C C . ASP B 1 112 ? 13.719 -22.516 -5.945 1 94.81 112 ASP B C 1
ATOM 2204 O O . ASP B 1 112 ? 14.289 -22.984 -6.934 1 94.81 112 ASP B O 1
ATOM 2208 N N . LEU B 1 113 ? 12.516 -22 -6.02 1 97.06 113 LEU B N 1
ATOM 2209 C CA . LEU B 1 113 ? 11.766 -21.969 -7.27 1 97.06 113 LEU B CA 1
ATOM 2210 C C . LEU B 1 113 ? 12.367 -20.969 -8.242 1 97.06 113 LEU B C 1
ATOM 2212 O O . LEU B 1 113 ? 13.227 -20.172 -7.867 1 97.06 113 LEU B O 1
ATOM 2216 N N . ALA B 1 114 ? 12.023 -21.109 -9.5 1 95.88 114 ALA B N 1
ATOM 2217 C CA . ALA B 1 114 ? 12.367 -20.094 -10.492 1 95.88 114 ALA B CA 1
ATOM 2218 C C . ALA B 1 114 ? 11.57 -18.812 -10.258 1 95.88 114 ALA B C 1
ATOM 2220 O O . ALA B 1 114 ? 10.461 -18.656 -10.773 1 95.88 114 ALA B O 1
ATOM 2221 N N . LEU B 1 115 ? 12.195 -17.906 -9.508 1 96.12 115 LEU B N 1
ATOM 2222 C CA . LEU B 1 115 ? 11.555 -16.656 -9.125 1 96.12 115 LEU B CA 1
ATOM 2223 C C . LEU B 1 115 ? 12.281 -15.461 -9.742 1 96.12 115 LEU B C 1
ATOM 2225 O O . LEU B 1 115 ? 13.414 -15.594 -10.211 1 96.12 115 LEU B O 1
ATOM 2229 N N . TRP B 1 116 ? 11.555 -14.32 -9.781 1 94.25 116 TRP B N 1
ATOM 2230 C CA . TRP B 1 116 ? 12.281 -13.062 -9.945 1 94.25 116 TRP B CA 1
ATOM 2231 C C . TRP B 1 116 ? 13.281 -12.867 -8.805 1 94.25 116 TRP B C 1
ATOM 2233 O O . TRP B 1 116 ? 12.961 -13.125 -7.641 1 94.25 116 TRP B O 1
ATOM 2243 N N . PRO B 1 117 ? 14.445 -12.414 -9.094 1 93.75 117 PRO B N 1
ATOM 2244 C CA . PRO B 1 117 ? 15.406 -12.172 -8.016 1 93.75 117 PRO B CA 1
ATOM 2245 C C . PRO B 1 117 ? 14.844 -11.281 -6.914 1 93.75 117 PRO B C 1
ATOM 2247 O O . PRO B 1 117 ? 15.109 -11.508 -5.73 1 93.75 117 PRO B O 1
ATOM 2250 N N . GLY B 1 118 ? 14.086 -10.328 -7.285 1 94.94 118 GLY B N 1
ATOM 2251 C CA . GLY B 1 118 ? 13.484 -9.43 -6.316 1 94.94 118 GLY B CA 1
ATOM 2252 C C . GLY B 1 118 ? 12.492 -10.109 -5.402 1 94.94 118 GLY B C 1
ATOM 2253 O O . GLY B 1 118 ? 12.32 -9.703 -4.25 1 94.94 118 GLY B O 1
ATOM 2254 N N . ASP B 1 119 ? 11.773 -11.125 -5.875 1 95.19 119 ASP B N 1
ATOM 2255 C CA . ASP B 1 119 ? 10.812 -11.859 -5.059 1 95.19 119 ASP B CA 1
ATOM 2256 C C . ASP B 1 119 ? 11.492 -12.5 -3.854 1 95.19 119 ASP B C 1
ATOM 2258 O O . ASP B 1 119 ? 10.906 -12.594 -2.773 1 95.19 119 ASP B O 1
ATOM 2262 N N . ARG B 1 120 ? 12.664 -12.883 -4.07 1 93.81 120 ARG B N 1
ATOM 2263 C CA . ARG B 1 120 ? 13.406 -13.531 -2.994 1 93.81 120 ARG B CA 1
ATOM 2264 C C . ARG B 1 120 ? 13.688 -12.562 -1.854 1 93.81 120 ARG B C 1
ATOM 2266 O O . ARG B 1 120 ? 13.914 -12.977 -0.717 1 93.81 120 ARG B O 1
ATOM 2273 N N . LEU B 1 121 ? 13.688 -11.328 -2.193 1 95 121 LEU B N 1
ATOM 2274 C CA . LEU B 1 121 ? 13.961 -10.305 -1.191 1 95 121 LEU B CA 1
ATOM 2275 C C . LEU B 1 121 ? 12.742 -10.055 -0.313 1 95 121 LEU B C 1
ATOM 2277 O O . LEU B 1 121 ? 12.867 -9.852 0.896 1 95 121 LEU B O 1
ATOM 2281 N N . PHE B 1 122 ? 11.508 -10.086 -0.893 1 96 122 PHE B N 1
ATOM 2282 C CA . PHE B 1 122 ? 10.375 -9.695 -0.069 1 96 122 PHE B CA 1
ATOM 2283 C C . PHE B 1 122 ? 9.57 -10.914 0.369 1 96 122 PHE B C 1
ATOM 2285 O O . PHE B 1 122 ? 8.734 -10.82 1.265 1 96 122 PHE B O 1
ATOM 2292 N N . LEU B 1 123 ? 9.836 -12.094 -0.181 1 96.5 123 LEU B N 1
ATOM 2293 C CA . LEU B 1 123 ? 9.086 -13.289 0.163 1 96.5 123 LEU B CA 1
ATOM 2294 C C . LEU B 1 123 ? 9.242 -13.633 1.641 1 96.5 123 LEU B C 1
ATOM 2296 O O . LEU B 1 123 ? 8.258 -13.891 2.334 1 96.5 123 LEU B O 1
ATOM 2300 N N . PRO B 1 124 ? 10.523 -13.602 2.113 1 95.06 124 PRO B N 1
ATOM 2301 C CA . PRO B 1 124 ? 10.672 -13.906 3.537 1 95.06 124 PRO B CA 1
ATOM 2302 C C . PRO B 1 124 ? 9.898 -12.938 4.434 1 95.06 124 PRO B C 1
ATOM 2304 O O . PRO B 1 124 ? 9.414 -13.336 5.496 1 95.06 124 PRO B O 1
ATOM 2307 N N . LEU B 1 125 ? 9.812 -11.734 4.043 1 96.25 125 LEU B N 1
ATOM 2308 C CA . LEU B 1 125 ? 9.062 -10.734 4.797 1 96.25 125 LEU B CA 1
ATOM 2309 C C . LEU B 1 125 ? 7.559 -10.992 4.691 1 96.25 125 LEU B C 1
ATOM 2311 O O . LEU B 1 125 ? 6.844 -10.914 5.695 1 96.25 125 LEU B O 1
ATOM 2315 N N . ALA B 1 126 ? 7.09 -11.336 3.516 1 97.06 126 ALA B N 1
ATOM 2316 C CA . ALA B 1 126 ? 5.672 -11.555 3.25 1 97.06 126 ALA B CA 1
ATOM 2317 C C . ALA B 1 126 ? 5.16 -12.789 3.986 1 97.06 126 ALA B C 1
ATOM 2319 O O . ALA B 1 126 ? 4.008 -12.82 4.434 1 97.06 126 ALA B O 1
ATOM 2320 N N . LEU B 1 127 ? 6.02 -13.766 4.125 1 95.75 127 LEU B N 1
ATOM 2321 C CA . LEU B 1 127 ? 5.582 -15.055 4.664 1 95.75 127 LEU B CA 1
ATOM 2322 C C . LEU B 1 127 ? 5.762 -15.094 6.18 1 95.75 127 LEU B C 1
ATOM 2324 O O . LEU B 1 127 ? 5.207 -15.969 6.848 1 95.75 127 LEU B O 1
ATOM 2328 N N . ASP B 1 128 ? 6.562 -14.164 6.699 1 94.12 128 ASP B N 1
ATOM 2329 C CA . ASP B 1 128 ? 6.746 -14.062 8.148 1 94.12 128 ASP B CA 1
ATOM 2330 C C . ASP B 1 128 ? 5.645 -13.219 8.781 1 94.12 128 ASP B C 1
ATOM 2332 O O . ASP B 1 128 ? 5.672 -11.984 8.695 1 94.12 128 ASP B O 1
ATOM 2336 N N . GLU B 1 129 ? 4.766 -13.789 9.508 1 86.06 129 GLU B N 1
ATOM 2337 C CA . GLU B 1 129 ? 3.592 -13.125 10.07 1 86.06 129 GLU B CA 1
ATOM 2338 C C . GLU B 1 129 ? 3.992 -12.102 11.125 1 86.06 129 GLU B C 1
ATOM 2340 O O . GLU B 1 129 ? 3.205 -11.211 11.469 1 86.06 129 GLU B O 1
ATOM 2345 N N . GLU B 1 130 ? 5.137 -12.203 11.602 1 90.44 130 GLU B N 1
ATOM 2346 C CA . GLU B 1 130 ? 5.594 -11.289 12.648 1 90.44 130 GLU B CA 1
ATOM 2347 C C . GLU B 1 130 ? 6.402 -10.141 12.062 1 90.44 130 GLU B C 1
ATOM 2349 O O . GLU B 1 130 ? 6.727 -9.18 12.766 1 90.44 130 GLU B O 1
ATOM 2354 N N . ALA B 1 131 ? 6.738 -10.281 10.836 1 93 131 ALA B N 1
ATOM 2355 C CA . ALA B 1 131 ? 7.504 -9.211 10.203 1 93 131 ALA B CA 1
ATOM 2356 C C . ALA B 1 131 ? 6.66 -7.949 10.055 1 93 131 ALA B C 1
ATOM 2358 O O . ALA B 1 131 ? 5.469 -8.023 9.742 1 93 131 ALA B O 1
ATOM 2359 N N . PRO B 1 132 ? 7.246 -6.828 10.312 1 93.12 132 PRO B N 1
ATOM 2360 C CA . PRO B 1 132 ? 6.516 -5.59 10.031 1 93.12 132 PRO B CA 1
ATOM 2361 C C . PRO B 1 132 ? 6.211 -5.402 8.547 1 93.12 132 PRO B C 1
ATOM 2363 O O . PRO B 1 132 ? 6.816 -6.066 7.703 1 93.12 132 PRO B O 1
ATOM 2366 N N . ALA B 1 133 ? 5.238 -4.562 8.297 1 95.94 133 ALA B N 1
ATOM 2367 C CA . ALA B 1 133 ? 4.957 -4.234 6.906 1 95.94 133 ALA B CA 1
ATOM 2368 C C . ALA B 1 133 ? 6.164 -3.572 6.242 1 95.94 133 ALA B C 1
ATOM 2370 O O . ALA B 1 133 ? 6.984 -2.947 6.918 1 95.94 133 ALA B O 1
ATOM 2371 N N . PHE B 1 134 ? 6.246 -3.738 4.902 1 97.62 134 PHE B N 1
ATOM 2372 C CA . PHE B 1 134 ? 7.434 -3.242 4.215 1 97.62 134 PHE B CA 1
ATOM 2373 C C . PHE B 1 134 ? 7.047 -2.441 2.977 1 97.62 134 PHE B C 1
ATOM 2375 O O . PHE B 1 134 ? 5.922 -2.553 2.484 1 97.62 134 PHE B O 1
ATOM 2382 N N . SER B 1 135 ? 7.875 -1.592 2.537 1 98.56 135 SER B N 1
ATOM 2383 C CA . SER B 1 135 ? 7.922 -0.954 1.225 1 98.56 135 SER B CA 1
ATOM 2384 C C . SER B 1 135 ? 9.227 -1.276 0.501 1 98.56 135 SER B C 1
ATOM 2386 O O . SER B 1 135 ? 10.312 -1.026 1.027 1 98.56 135 SER B O 1
ATOM 2388 N N . MET B 1 136 ? 9.109 -1.897 -0.679 1 98.38 136 MET B N 1
ATOM 2389 C CA . MET B 1 136 ? 10.305 -2.303 -1.421 1 98.38 136 MET B CA 1
ATOM 2390 C C . MET B 1 136 ? 10.281 -1.727 -2.834 1 98.38 136 MET B C 1
ATOM 2392 O O . MET B 1 136 ? 9.234 -1.691 -3.48 1 98.38 136 MET B O 1
ATOM 2396 N N . LYS B 1 137 ? 11.367 -1.268 -3.268 1 98.62 137 LYS B N 1
ATOM 2397 C CA . LYS B 1 137 ? 11.523 -0.867 -4.664 1 98.62 137 LYS B CA 1
ATOM 2398 C C . LYS B 1 137 ? 12.492 -1.791 -5.395 1 98.62 137 LYS B C 1
ATOM 2400 O O . LYS B 1 137 ? 13.578 -2.082 -4.895 1 98.62 137 LYS B O 1
ATOM 2405 N N . LEU B 1 138 ? 12.094 -2.256 -6.484 1 98 138 LEU B N 1
ATOM 2406 C CA . LEU B 1 138 ? 12.898 -3.105 -7.355 1 98 138 LEU B CA 1
ATOM 2407 C C . LEU B 1 138 ? 13 -2.512 -8.758 1 98 138 LEU B C 1
ATOM 2409 O O . LEU B 1 138 ? 11.977 -2.227 -9.391 1 98 138 LEU B O 1
ATOM 2413 N N . VAL B 1 139 ? 14.172 -2.311 -9.266 1 97.56 139 VAL B N 1
ATOM 2414 C CA . VAL B 1 139 ? 14.398 -1.79 -10.609 1 97.56 139 VAL B CA 1
ATOM 2415 C C . VAL B 1 139 ? 15.117 -2.838 -11.453 1 97.56 139 VAL B C 1
ATOM 2417 O O . VAL B 1 139 ? 16.203 -3.303 -11.094 1 97.56 139 VAL B O 1
ATOM 2420 N N . TYR B 1 140 ? 14.477 -3.207 -12.508 1 96 140 TYR B N 1
ATOM 2421 C CA . TYR B 1 140 ? 15.039 -4.176 -13.445 1 96 140 TYR B CA 1
ATOM 2422 C C . TYR B 1 140 ? 15.414 -3.508 -14.766 1 96 140 TYR B C 1
ATOM 2424 O O . TYR B 1 140 ? 14.688 -2.643 -15.258 1 96 140 TYR B O 1
ATOM 2432 N N . GLN B 1 141 ? 16.516 -3.824 -15.336 1 95.06 141 GLN B N 1
ATOM 2433 C CA . GLN B 1 141 ? 16.953 -3.506 -16.688 1 95.06 141 GLN B CA 1
ATOM 2434 C C . GLN B 1 141 ? 17.344 -4.766 -17.453 1 95.06 141 GLN B C 1
ATOM 2436 O O . GLN B 1 141 ? 18.25 -5.496 -17.047 1 95.06 141 GLN B O 1
ATOM 2441 N N . ASN B 1 142 ? 16.672 -5.023 -18.547 1 91.94 142 ASN B N 1
ATOM 2442 C CA . ASN B 1 142 ? 16.922 -6.223 -19.328 1 91.94 142 ASN B CA 1
ATOM 2443 C C . ASN B 1 142 ? 16.891 -7.48 -18.469 1 91.94 142 ASN B C 1
ATOM 2445 O O . ASN B 1 142 ? 17.844 -8.266 -18.484 1 91.94 142 ASN B O 1
ATOM 2449 N N . ASP B 1 143 ? 15.93 -7.582 -17.547 1 89.44 143 ASP B N 1
ATOM 2450 C CA . ASP B 1 143 ? 15.617 -8.734 -16.703 1 89.44 143 ASP B CA 1
ATOM 2451 C C . ASP B 1 143 ? 16.625 -8.867 -15.562 1 89.44 143 ASP B C 1
ATOM 2453 O O . ASP B 1 143 ? 16.562 -9.828 -14.789 1 89.44 143 ASP B O 1
ATOM 2457 N N . LEU B 1 144 ? 17.516 -7.895 -15.445 1 92.94 144 LEU B N 1
ATOM 2458 C CA . LEU B 1 144 ? 18.5 -7.902 -14.359 1 92.94 144 LEU B CA 1
ATOM 2459 C C . LEU B 1 144 ? 18.078 -6.934 -13.25 1 92.94 144 LEU B C 1
ATOM 2461 O O . LEU B 1 144 ? 17.75 -5.777 -13.523 1 92.94 144 LEU B O 1
ATOM 2465 N N . LEU B 1 145 ? 18.062 -7.426 -12.086 1 96.12 145 LEU B N 1
ATOM 2466 C CA . LEU B 1 145 ? 17.812 -6.547 -10.953 1 96.12 145 LEU B CA 1
ATOM 2467 C C . LEU B 1 145 ? 19 -5.613 -10.719 1 96.12 145 LEU B C 1
ATOM 2469 O O . LEU B 1 145 ? 20.078 -6.059 -10.328 1 96.12 145 LEU B O 1
ATOM 2473 N N . VAL B 1 146 ? 18.812 -4.344 -10.906 1 96.25 146 VAL B N 1
ATOM 2474 C CA . VAL B 1 146 ? 19.953 -3.439 -10.875 1 96.25 146 VAL B CA 1
ATOM 2475 C C . VAL B 1 146 ? 19.891 -2.566 -9.625 1 96.25 146 VAL B C 1
ATOM 2477 O O . VAL B 1 146 ? 20.891 -1.974 -9.219 1 96.25 146 VAL B O 1
ATOM 2480 N N . GLN B 1 147 ? 18.75 -2.385 -9.062 1 96.75 147 GLN B N 1
ATOM 2481 C CA . GLN B 1 147 ? 18.578 -1.63 -7.828 1 96.75 147 GLN B CA 1
ATOM 2482 C C . GLN B 1 147 ? 17.484 -2.248 -6.949 1 96.75 147 GLN B C 1
ATOM 2484 O O . GLN B 1 147 ? 16.469 -2.729 -7.453 1 96.75 147 GLN B O 1
ATOM 2489 N N . ALA B 1 148 ? 17.672 -2.25 -5.691 1 97.69 148 ALA B N 1
ATOM 2490 C CA . ALA B 1 148 ? 16.688 -2.646 -4.691 1 97.69 148 ALA B CA 1
ATOM 2491 C C . ALA B 1 148 ? 16.781 -1.771 -3.443 1 97.69 148 ALA B C 1
ATOM 2493 O O . ALA B 1 148 ? 17.875 -1.33 -3.074 1 97.69 148 ALA B O 1
ATOM 2494 N N . ALA B 1 149 ? 15.711 -1.441 -2.896 1 98 149 ALA B N 1
ATOM 2495 C CA . ALA B 1 149 ? 15.648 -0.708 -1.636 1 98 149 ALA B CA 1
ATOM 2496 C C . A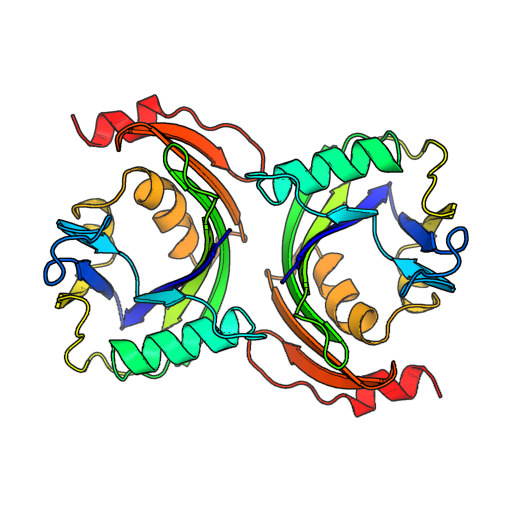LA B 1 149 ? 14.547 -1.254 -0.735 1 98 149 ALA B C 1
ATOM 2498 O O . ALA B 1 149 ? 13.461 -1.594 -1.211 1 98 149 ALA B O 1
ATOM 2499 N N . LEU B 1 150 ? 14.805 -1.403 0.497 1 97.69 150 LEU B N 1
ATOM 2500 C CA . LEU B 1 150 ? 13.852 -1.828 1.51 1 97.69 150 LEU B CA 1
ATOM 2501 C C . LEU B 1 150 ? 13.602 -0.716 2.523 1 97.69 150 LEU B C 1
ATOM 2503 O O . LEU B 1 150 ? 14.531 -0.264 3.195 1 97.69 150 LEU B O 1
ATOM 2507 N N . ASN B 1 151 ? 12.328 -0.304 2.617 1 97.31 151 ASN B N 1
ATOM 2508 C CA . ASN B 1 151 ? 11.945 0.755 3.545 1 97.31 151 ASN B CA 1
ATOM 2509 C C . ASN B 1 151 ? 12.82 1.993 3.373 1 97.31 151 ASN B C 1
ATOM 2511 O O . ASN B 1 151 ? 13.336 2.535 4.352 1 97.31 151 ASN B O 1
ATOM 2515 N N . GLY B 1 152 ? 13 2.318 2.123 1 96.06 152 GLY B N 1
ATOM 2516 C CA . GLY B 1 152 ? 13.727 3.529 1.771 1 96.06 152 GLY B CA 1
ATOM 2517 C C . GLY B 1 152 ? 15.234 3.354 1.801 1 96.06 152 GLY B C 1
ATOM 2518 O O . GLY B 1 152 ? 15.977 4.266 1.437 1 96.06 152 GLY B O 1
ATOM 2519 N N . GLN B 1 153 ? 15.711 2.244 2.246 1 96.62 153 GLN B N 1
ATOM 2520 C CA . GLN B 1 153 ? 17.156 2.004 2.35 1 96.62 153 GLN B CA 1
ATOM 2521 C C . GLN B 1 153 ? 17.641 1.109 1.216 1 96.62 153 GLN B C 1
ATOM 2523 O O . GLN B 1 153 ? 17.125 0.009 1.016 1 96.62 153 GLN B O 1
ATOM 2528 N N . PRO B 1 154 ? 18.672 1.573 0.492 1 96.38 154 PRO B N 1
ATOM 2529 C CA . PRO B 1 154 ? 19.203 0.749 -0.597 1 96.38 154 PRO B CA 1
ATOM 2530 C C . PRO B 1 154 ? 19.75 -0.588 -0.109 1 96.38 154 PRO B C 1
ATOM 2532 O O . PRO B 1 154 ? 20.344 -0.657 0.968 1 96.38 154 PRO B O 1
ATOM 2535 N N . LEU B 1 155 ? 19.5 -1.61 -0.879 1 95 155 LEU B N 1
ATOM 2536 C CA . LEU B 1 155 ? 20.062 -2.936 -0.626 1 95 155 LEU B CA 1
ATOM 2537 C C . LEU B 1 155 ? 21.188 -3.244 -1.6 1 95 155 LEU B C 1
ATOM 2539 O O . LEU B 1 155 ? 21.172 -2.801 -2.75 1 95 155 LEU B O 1
ATOM 2543 N N . LYS B 1 156 ? 22.172 -4.039 -1.088 1 88.75 156 LYS B N 1
ATOM 2544 C CA . LYS B 1 156 ? 23.203 -4.543 -1.979 1 88.75 156 LYS B CA 1
ATOM 2545 C C . LYS B 1 156 ? 22.688 -5.688 -2.842 1 88.75 156 LYS B C 1
ATOM 2547 O O . LYS B 1 156 ? 22.141 -6.668 -2.324 1 88.75 156 LYS B O 1
ATOM 2552 N N . ILE B 1 157 ? 22.75 -5.594 -4.062 1 82.5 157 ILE B N 1
ATOM 2553 C CA . ILE B 1 157 ? 22.172 -6.547 -5.012 1 82.5 157 ILE B CA 1
ATOM 2554 C C . ILE B 1 157 ? 23.078 -7.766 -5.133 1 82.5 157 ILE B C 1
ATOM 2556 O O . ILE B 1 157 ? 22.609 -8.875 -5.379 1 82.5 157 ILE B O 1
ATOM 2560 N N . SER B 1 158 ? 24.453 -7.523 -5.16 1 65.88 158 SER B N 1
ATOM 2561 C CA . SER B 1 158 ? 25.344 -8.672 -5.277 1 65.88 158 SER B CA 1
ATOM 2562 C C . SER B 1 158 ? 24.875 -9.828 -4.406 1 65.88 158 SER B C 1
ATOM 2564 O O . SER B 1 158 ? 25.016 -10.992 -4.785 1 65.88 158 SER B O 1
ATOM 2566 N N . ALA B 1 159 ? 24.344 -9.57 -3.34 1 50.94 159 ALA B N 1
ATOM 2567 C CA . ALA B 1 159 ? 23.859 -10.602 -2.422 1 50.94 159 ALA B CA 1
ATOM 2568 C C . ALA B 1 159 ? 22.719 -11.391 -3.035 1 50.94 159 ALA B C 1
ATOM 2570 O O . ALA B 1 159 ? 22.469 -12.539 -2.662 1 50.94 159 ALA B O 1
ATOM 2571 N N . VAL B 1 160 ? 22 -10.805 -3.904 1 55.38 160 VAL B N 1
ATOM 2572 C CA . VAL B 1 160 ? 20.812 -11.422 -4.477 1 55.38 160 VAL B CA 1
ATOM 2573 C C . VAL B 1 160 ? 21.172 -12.133 -5.781 1 55.38 160 VAL B C 1
ATOM 2575 O O . VAL B 1 160 ? 20.609 -13.18 -6.105 1 55.38 160 VAL B O 1
ATOM 2578 N N . GLN B 1 161 ? 22.016 -11.461 -6.559 1 56.34 161 GLN B N 1
ATOM 2579 C CA . GLN B 1 161 ? 22.391 -12.016 -7.855 1 56.34 161 GLN B CA 1
ATOM 2580 C C . GLN B 1 161 ? 23.125 -13.344 -7.695 1 56.34 161 GLN B C 1
ATOM 2582 O O . GLN B 1 161 ? 23 -14.234 -8.539 1 56.34 161 GLN B O 1
ATOM 2587 N N . GLY B 1 162 ? 23.953 -13.312 -6.625 1 45.41 162 GLY B N 1
ATOM 2588 C CA . GLY B 1 162 ? 24.734 -14.539 -6.516 1 45.41 162 GLY B CA 1
ATOM 2589 C C . GLY B 1 162 ? 23.859 -15.758 -6.258 1 45.41 162 GLY B C 1
ATOM 2590 O O . GLY B 1 162 ? 24.359 -16.891 -6.293 1 45.41 162 GLY B O 1
ATOM 2591 N N . LEU B 1 163 ? 22.828 -15.484 -5.902 1 42.03 163 LEU B N 1
ATOM 2592 C CA . LEU B 1 163 ? 22.016 -16.672 -5.645 1 42.03 163 LEU B CA 1
ATOM 2593 C C . LEU B 1 163 ? 21.609 -17.344 -6.953 1 42.03 163 LEU B C 1
ATOM 2595 O O . LEU B 1 163 ? 21.109 -18.469 -6.949 1 42.03 163 LEU B O 1
ATOM 2599 N N . PHE B 1 164 ? 21.781 -16.688 -8.133 1 42.78 164 PHE B N 1
ATOM 2600 C CA . PHE B 1 164 ? 21.453 -17.266 -9.43 1 42.78 164 PHE B CA 1
ATOM 2601 C C . PHE B 1 164 ? 22.719 -17.688 -10.164 1 42.78 164 PHE B C 1
ATOM 2603 O O . PHE B 1 164 ? 22.641 -18.156 -11.305 1 42.78 164 PHE B O 1
ATOM 2610 N N . ALA B 1 165 ? 23.984 -17.375 -9.609 1 35.94 165 ALA B N 1
ATOM 2611 C CA . ALA B 1 165 ? 25.109 -18 -10.289 1 35.94 165 ALA B CA 1
ATOM 2612 C C . ALA B 1 165 ? 25.281 -19.453 -9.836 1 35.94 165 ALA B C 1
ATOM 2614 O O . ALA B 1 165 ? 25.047 -19.766 -8.664 1 35.94 165 ALA B O 1
#

pLDDT: mean 93.85, std 10.77, range [35.5, 98.88]

Solvent-accessible surface area (backbone atoms only — not comparable to full-atom values): 17635 Å² total; per-residue (Å²): 112,45,53,32,28,33,30,42,38,27,48,92,67,24,30,43,33,32,35,23,72,63,53,89,91,37,93,53,48,73,22,48,41,52,44,44,45,68,58,58,91,74,52,36,68,52,54,34,36,54,49,32,37,30,73,44,27,64,45,64,72,72,42,73,44,64,31,35,38,36,30,42,32,49,63,90,50,63,27,31,43,32,38,33,30,23,32,32,36,89,66,83,77,60,50,85,33,89,63,27,49,76,42,77,36,51,52,89,52,55,80,75,49,57,53,56,66,67,50,64,68,47,45,64,47,44,71,34,88,80,47,69,42,44,39,33,36,38,34,28,51,94,88,35,76,76,46,39,24,54,65,74,36,77,48,78,50,72,75,53,55,54,72,77,107,112,46,52,32,27,34,30,41,38,28,48,91,67,24,30,44,34,32,35,23,74,63,52,87,91,39,94,54,49,75,23,49,41,52,44,45,45,68,58,57,92,74,52,36,68,53,55,34,36,54,50,31,37,29,74,45,27,64,44,65,72,73,42,71,44,62,33,35,40,36,30,42,33,50,64,89,49,63,28,30,43,32,39,32,30,24,32,32,36,88,65,82,77,63,50,85,34,88,62,28,49,76,42,77,35,51,54,88,53,55,81,74,50,56,54,58,68,67,50,65,68,48,44,63,47,46,72,33,86,79,49,70,42,44,39,34,35,38,34,28,52,93,89,36,77,74,46,37,24,53,66,72,38,77,49,76,50,71,74,51,56,55,70,77,105

InterPro domains:
  IPR000086 NUDIX hydrolase domain [PF00293] (5-124)
  IPR000086 NUDIX hydrolase domain [PS51462] (1-128)
  IPR003562 Mutator MutX protein [PR01402] (3-21)
  IPR003562 Mutator MutX protein [PR01402] (21-36)
  IPR003562 Mutator MutX protein [PR01402] (96-116)
  IPR003562 Mutator MutX protein [PR01402] (134-154)
  IPR015797 NUDIX hydrolase-like domain superfamily [SSF55811] (4-132)
  IPR020084 NUDIX hydrolase, conserved site [PS00893] (37-58)

Organism: Peptococcus niger (NCBI:txid2741)